Protein AF-L7LNG3-F1 (afdb_monomer)

Nearest PDB structures (foldseek):
  4uos-assembly1_A  TM=2.800E-01  e=3.498E+00  synthetic construct

Solvent-accessible surface area (backbone atoms only — not comparable to full-atom values): 11109 Å² total; per-residue (Å²): 141,83,82,76,84,76,81,75,78,73,75,73,71,74,79,76,76,76,84,46,70,67,58,53,54,35,45,50,51,38,52,49,49,49,58,44,68,79,39,47,67,68,64,46,29,64,79,44,35,55,76,66,50,26,52,45,43,48,55,36,53,47,44,14,50,50,32,29,47,48,49,59,59,49,48,69,71,53,50,83,78,64,81,65,92,86,46,75,71,55,53,52,52,50,52,52,49,52,41,52,49,45,23,49,52,44,18,51,50,26,54,68,48,12,77,47,42,27,80,76,75,37,66,87,38,49,83,45,20,86,43,28,25,50,28,12,41,26,12,21,34,44,37,51,37,52,52,53,50,51,51,24,41,78,67,77,36,34,75,54,36,51,48,36,47,53,35,48,53,50,42,54,51,45,46,77,73,76,35,70,45,63,68,52,46,51,49,47,49,30,49,33,29,50,49,21,36,52,44,32,48,52,52,67,71,77,108

Radius of gyration: 21.96 Å; Cα contacts (8 Å, |Δi|>4): 216; chains: 1; bounding box: 72×37×66 Å

Secondary structure (DSSP, 8-state):
--PPPP--------------HHHHHHHHHHHHHHHHHHHHHHHHHHHHS-HHHHHHHHHHHHHHHHHHHHHHHHHHHHGGG----S-HHHHHHHHHHHHHHHHHHHHHHHHHHGGGHHHHT-GGGHHHHTTHHHHHHHHHHHHHHHHHHHHHHHTT-GGGGHHHHHHHHHHHHHHHHH--SHHHHHHHHHHHHHHHHHHHHHHHHH-

pLDDT: mean 81.97, std 15.99, range [39.97, 97.94]

Structure (mmCIF, N/CA/C/O backbone):
data_AF-L7LNG3-F1
#
_entry.id   AF-L7LNG3-F1
#
loop_
_atom_site.group_PDB
_atom_site.id
_atom_site.type_symbol
_atom_site.label_atom_id
_atom_site.label_alt_id
_atom_site.label_comp_id
_atom_site.label_asym_id
_atom_site.label_entity_id
_atom_site.label_seq_id
_atom_site.pdbx_PDB_ins_code
_atom_site.Cartn_x
_atom_site.Cartn_y
_atom_site.Cartn_z
_atom_site.occupancy
_atom_site.B_iso_or_equiv
_atom_site.auth_seq_id
_atom_site.auth_comp_id
_atom_site.auth_asym_id
_atom_site.auth_atom_id
_atom_site.pdbx_PDB_model_num
ATOM 1 N N . ALA A 1 1 ? 56.472 -24.658 -43.385 1.00 47.75 1 ALA A N 1
ATOM 2 C CA . ALA A 1 1 ? 56.307 -23.308 -42.817 1.00 47.75 1 ALA A CA 1
ATOM 3 C C . ALA A 1 1 ? 55.260 -22.559 -43.630 1.00 47.75 1 ALA A C 1
ATOM 5 O O . ALA A 1 1 ? 55.444 -22.481 -44.835 1.00 47.75 1 ALA A O 1
ATOM 6 N N . ALA A 1 2 ? 54.182 -22.110 -42.971 1.00 45.78 2 ALA A N 1
ATOM 7 C CA . ALA A 1 2 ? 53.312 -20.957 -43.279 1.00 45.78 2 ALA A CA 1
ATOM 8 C C . ALA A 1 2 ? 51.880 -21.244 -42.779 1.00 45.78 2 ALA A C 1
ATOM 10 O O . ALA A 1 2 ? 50.983 -21.577 -43.544 1.00 45.78 2 ALA A O 1
ATOM 11 N N . ILE A 1 3 ? 51.698 -21.164 -41.457 1.00 48.28 3 ILE A N 1
ATOM 12 C CA . ILE A 1 3 ? 50.381 -21.110 -40.811 1.00 48.28 3 ILE A CA 1
ATOM 13 C C . ILE A 1 3 ? 49.893 -19.666 -40.982 1.00 48.28 3 ILE A C 1
ATOM 15 O O . ILE A 1 3 ? 50.564 -18.741 -40.524 1.00 48.28 3 ILE A O 1
ATOM 19 N N . GLY A 1 4 ? 48.778 -19.475 -41.692 1.00 43.50 4 GLY A N 1
ATOM 20 C CA . GLY A 1 4 ? 48.137 -18.168 -41.865 1.00 43.50 4 GLY A CA 1
ATOM 21 C C . GLY A 1 4 ? 47.719 -17.567 -40.515 1.00 43.50 4 GLY A C 1
ATOM 22 O O . GLY A 1 4 ? 47.428 -18.317 -39.579 1.00 43.50 4 GLY A O 1
ATOM 23 N N . PRO A 1 5 ? 47.732 -16.232 -40.366 1.00 50.06 5 PRO A N 1
ATOM 24 C CA . PRO A 1 5 ? 47.525 -15.602 -39.074 1.00 50.06 5 PRO A CA 1
ATOM 25 C C . PRO A 1 5 ? 46.095 -15.857 -38.601 1.00 50.06 5 PRO A C 1
ATOM 27 O O . PRO A 1 5 ? 45.129 -15.462 -39.248 1.00 50.06 5 PRO A O 1
ATOM 30 N N . ALA A 1 6 ? 45.992 -16.525 -37.453 1.00 53.31 6 ALA A N 1
ATOM 31 C CA . ALA A 1 6 ? 44.760 -16.693 -36.709 1.00 53.31 6 ALA A CA 1
ATOM 3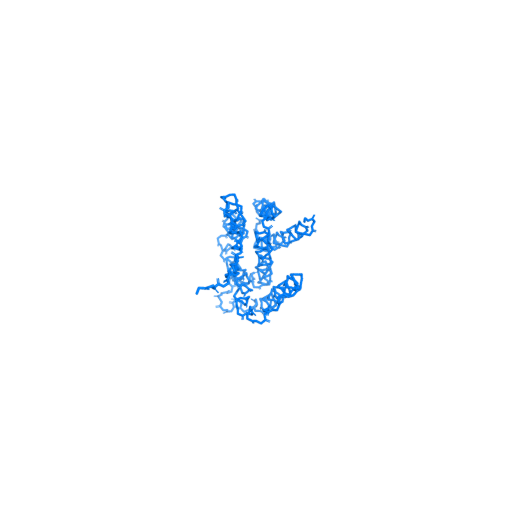2 C C . ALA A 1 6 ? 44.070 -15.335 -36.532 1.00 53.31 6 ALA A C 1
ATOM 34 O O . ALA A 1 6 ? 44.628 -14.420 -35.912 1.00 53.31 6 ALA A O 1
ATOM 35 N N . GLU A 1 7 ? 42.848 -15.226 -37.051 1.00 49.72 7 GLU A N 1
ATOM 36 C CA . GLU A 1 7 ? 41.889 -14.219 -36.629 1.00 49.72 7 GLU A CA 1
ATOM 37 C C . GLU A 1 7 ? 41.720 -14.356 -35.115 1.00 49.72 7 GLU A C 1
ATOM 39 O O . GLU A 1 7 ? 40.988 -15.204 -34.604 1.00 49.72 7 GLU A O 1
ATOM 44 N N . ARG A 1 8 ? 42.446 -13.526 -34.359 1.00 46.22 8 ARG A N 1
ATOM 45 C CA . ARG A 1 8 ? 42.107 -13.265 -32.967 1.00 46.22 8 ARG A CA 1
ATOM 46 C C . ARG A 1 8 ? 40.768 -12.554 -33.000 1.00 46.22 8 ARG A C 1
ATOM 48 O O . ARG A 1 8 ? 40.720 -11.327 -33.086 1.00 46.22 8 ARG A O 1
ATOM 55 N N . SER A 1 9 ? 39.696 -13.331 -32.887 1.00 45.91 9 SER A N 1
ATOM 56 C CA . SER A 1 9 ? 38.436 -12.874 -32.331 1.00 45.91 9 SER A CA 1
ATOM 57 C C . SER A 1 9 ? 38.757 -12.264 -30.967 1.00 45.91 9 SER A C 1
ATOM 59 O O . SER A 1 9 ? 38.813 -12.947 -29.942 1.00 45.91 9 SER A O 1
ATOM 61 N N . ARG A 1 10 ? 39.053 -10.961 -30.955 1.00 44.34 10 ARG A N 1
ATOM 62 C CA . ARG A 1 10 ? 38.975 -10.142 -29.756 1.00 44.34 10 ARG A CA 1
ATOM 63 C C . ARG A 1 10 ? 37.510 -10.201 -29.360 1.00 44.34 10 ARG A C 1
ATOM 65 O O . ARG A 1 10 ? 36.707 -9.400 -29.823 1.00 44.34 10 ARG A O 1
ATOM 72 N N . GLY A 1 11 ? 37.176 -11.185 -28.530 1.00 39.97 11 GLY A N 1
ATOM 73 C CA . GLY A 1 11 ? 36.061 -11.069 -27.616 1.00 39.97 11 GLY A CA 1
ATOM 74 C C . GLY A 1 11 ? 36.325 -9.796 -26.835 1.00 39.97 11 GLY A C 1
ATOM 75 O O . GLY A 1 11 ? 37.130 -9.786 -25.905 1.00 39.97 11 GLY A O 1
ATOM 76 N N . ALA A 1 12 ? 35.744 -8.695 -27.304 1.00 42.19 12 ALA A N 1
ATOM 77 C CA . ALA A 1 12 ? 35.625 -7.486 -26.529 1.00 42.19 12 ALA A CA 1
ATOM 78 C C . ALA A 1 12 ? 34.791 -7.900 -25.323 1.00 42.19 12 ALA A C 1
ATOM 80 O O . ALA A 1 12 ? 33.572 -8.033 -25.411 1.00 42.19 12 ALA A O 1
ATOM 81 N N . ALA A 1 13 ? 35.487 -8.226 -24.235 1.00 42.59 13 ALA A N 1
ATOM 82 C CA . ALA A 1 13 ? 34.887 -8.380 -22.932 1.00 42.59 13 ALA A CA 1
ATOM 83 C C . ALA A 1 13 ? 33.982 -7.164 -22.737 1.00 42.59 13 ALA A C 1
ATOM 85 O O . ALA A 1 13 ? 34.453 -6.024 -22.812 1.00 42.59 13 ALA A O 1
ATOM 86 N N . ALA A 1 14 ? 32.681 -7.416 -22.581 1.00 46.41 14 ALA A N 1
ATOM 87 C CA . ALA A 1 14 ? 31.723 -6.389 -22.219 1.00 46.41 14 ALA A CA 1
ATOM 88 C C . ALA A 1 14 ? 32.328 -5.583 -21.057 1.00 46.41 14 ALA A C 1
ATOM 90 O O . ALA A 1 14 ? 32.873 -6.205 -20.137 1.00 46.41 14 ALA A O 1
ATOM 91 N N . PRO A 1 15 ? 32.316 -4.238 -21.092 1.00 44.12 15 PRO A N 1
ATOM 92 C CA . PRO A 1 15 ? 32.896 -3.457 -20.017 1.00 44.12 15 PRO A CA 1
ATOM 93 C C . PRO A 1 15 ? 32.180 -3.857 -18.731 1.00 44.12 15 PRO A C 1
ATOM 95 O O . PRO A 1 15 ? 30.989 -3.594 -18.577 1.00 44.12 15 PRO A O 1
ATOM 98 N N . GLY A 1 16 ? 32.890 -4.541 -17.832 1.00 48.47 16 GLY A N 1
ATOM 99 C CA . GLY A 1 16 ? 32.395 -4.814 -16.495 1.00 48.47 16 GLY A CA 1
ATOM 100 C C . GLY A 1 16 ? 32.061 -3.470 -15.870 1.00 48.47 16 GLY A C 1
ATOM 101 O O . GLY A 1 16 ? 32.959 -2.659 -15.634 1.00 48.47 16 GLY A O 1
ATOM 102 N N . SER A 1 17 ? 30.769 -3.199 -15.685 1.00 58.66 17 SER A N 1
ATOM 103 C CA . SER A 1 17 ? 30.289 -1.996 -15.021 1.00 58.66 17 SER A CA 1
ATOM 104 C C . SER A 1 17 ? 30.963 -1.940 -13.658 1.00 58.66 17 SER A C 1
ATOM 106 O O . SER A 1 17 ? 30.681 -2.768 -12.790 1.00 58.66 17 SER A O 1
ATOM 108 N N . ARG A 1 18 ? 31.907 -1.014 -13.476 1.00 62.19 18 ARG A N 1
ATOM 109 C CA . ARG A 1 18 ? 32.520 -0.789 -12.169 1.00 62.19 18 ARG A CA 1
ATOM 110 C C . ARG A 1 18 ? 31.384 -0.401 -11.228 1.00 62.19 18 ARG A C 1
ATOM 112 O O . ARG A 1 18 ? 30.786 0.656 -11.394 1.00 62.19 18 ARG A O 1
ATOM 119 N N . LEU A 1 19 ? 31.047 -1.294 -10.302 1.00 71.44 19 LEU A N 1
ATOM 120 C CA . LEU A 1 19 ? 30.082 -1.041 -9.240 1.00 71.44 19 LEU A CA 1
ATOM 121 C C . LEU A 1 19 ? 30.596 0.153 -8.431 1.00 71.44 19 LEU A C 1
ATOM 123 O O . LEU A 1 19 ? 31.566 0.040 -7.684 1.00 71.44 19 LEU A O 1
ATOM 127 N N . THR A 1 20 ? 29.998 1.322 -8.645 1.00 83.38 20 THR A N 1
ATOM 128 C CA . THR A 1 20 ? 30.392 2.542 -7.938 1.00 83.38 20 THR A CA 1
ATOM 129 C C . THR A 1 20 ? 29.774 2.528 -6.542 1.00 83.38 20 THR A C 1
ATOM 131 O O . THR A 1 20 ? 28.605 2.177 -6.385 1.00 83.38 20 THR A O 1
ATOM 134 N N . LEU A 1 21 ? 30.523 2.961 -5.522 1.00 85.00 21 LEU A N 1
ATOM 135 C CA . LEU A 1 21 ? 30.024 3.096 -4.144 1.00 85.00 21 LEU A CA 1
ATOM 136 C C . LEU A 1 21 ? 28.708 3.893 -4.074 1.00 85.00 21 LEU A C 1
ATOM 138 O O . LEU A 1 21 ? 27.810 3.542 -3.315 1.00 85.00 21 LEU A O 1
ATOM 142 N N . SER A 1 22 ? 28.564 4.928 -4.905 1.00 82.69 22 SER A N 1
ATOM 143 C CA . SER A 1 22 ? 27.342 5.733 -4.998 1.00 82.69 22 SER A CA 1
ATOM 144 C C . SER A 1 22 ? 26.122 4.931 -5.457 1.00 82.69 22 SER A C 1
ATOM 146 O O . SER A 1 22 ? 25.034 5.151 -4.932 1.00 82.69 22 SER A O 1
ATOM 148 N N . ALA A 1 23 ? 26.291 3.985 -6.385 1.00 84.25 23 ALA A N 1
ATOM 149 C CA . ALA A 1 23 ? 25.210 3.121 -6.853 1.00 84.25 23 ALA A CA 1
ATOM 150 C C . ALA A 1 23 ? 24.748 2.171 -5.739 1.00 84.25 23 ALA A C 1
ATOM 152 O O . ALA A 1 23 ? 23.549 1.989 -5.541 1.00 84.25 23 ALA A O 1
ATOM 153 N N . VAL A 1 24 ? 25.693 1.639 -4.954 1.00 88.06 24 VAL A N 1
ATOM 154 C CA . VAL A 1 24 ? 25.389 0.804 -3.781 1.00 88.06 24 VAL A CA 1
ATOM 155 C C . VAL A 1 24 ? 24.640 1.611 -2.724 1.00 88.06 24 VAL A C 1
ATOM 157 O O . VAL A 1 24 ? 23.584 1.183 -2.275 1.00 88.06 24 VAL A O 1
ATOM 160 N N . VAL A 1 25 ? 25.133 2.799 -2.360 1.00 88.94 25 VAL A N 1
ATOM 161 C CA . VAL A 1 25 ? 24.469 3.674 -1.377 1.00 88.94 25 VAL A CA 1
ATOM 162 C C . VAL A 1 25 ? 23.063 4.050 -1.836 1.00 88.94 25 VAL A C 1
ATOM 164 O O . VAL A 1 25 ? 22.127 4.009 -1.040 1.00 88.94 25 VAL A O 1
ATOM 167 N N . ALA A 1 26 ? 22.888 4.374 -3.116 1.00 87.38 26 ALA A N 1
ATOM 168 C CA . ALA A 1 26 ? 21.584 4.733 -3.647 1.00 87.38 26 ALA A CA 1
ATOM 169 C C . ALA A 1 26 ? 20.618 3.535 -3.661 1.00 87.38 26 ALA A C 1
ATOM 171 O O . ALA A 1 26 ? 19.471 3.680 -3.243 1.00 87.38 26 ALA A O 1
ATOM 172 N N . ALA A 1 27 ? 21.075 2.345 -4.061 1.00 89.81 27 ALA A N 1
ATOM 173 C CA . ALA A 1 27 ? 20.278 1.120 -3.992 1.00 89.81 27 ALA A CA 1
ATOM 174 C C . ALA A 1 27 ? 19.899 0.760 -2.545 1.00 89.81 27 ALA A C 1
ATOM 176 O O . ALA A 1 27 ? 18.743 0.435 -2.277 1.00 89.81 27 ALA A O 1
ATOM 177 N N . SER A 1 28 ? 20.833 0.889 -1.600 1.00 92.12 28 SER A N 1
ATOM 178 C CA . SER A 1 28 ? 20.569 0.704 -0.170 1.00 92.12 28 SER A CA 1
ATOM 179 C C . SER A 1 28 ? 19.549 1.712 0.355 1.00 92.12 28 SER A C 1
ATOM 181 O O . SER A 1 28 ? 18.660 1.331 1.107 1.00 92.12 28 SER A O 1
ATOM 183 N N . GLY A 1 29 ? 19.622 2.976 -0.072 1.00 92.69 29 GLY A N 1
ATOM 184 C CA . GLY A 1 29 ? 18.635 4.001 0.276 1.00 92.69 29 GLY A CA 1
ATOM 185 C C . GLY A 1 29 ? 17.234 3.665 -0.239 1.00 92.69 29 GLY A C 1
ATOM 186 O O . GLY A 1 29 ? 16.261 3.790 0.496 1.00 92.69 29 GLY A O 1
ATOM 187 N N . VAL A 1 30 ? 17.129 3.161 -1.471 1.00 93.38 30 VAL A N 1
ATOM 188 C CA . VAL A 1 30 ? 15.860 2.684 -2.043 1.00 93.38 30 VAL A CA 1
ATOM 189 C C . VAL A 1 30 ? 15.288 1.525 -1.217 1.00 93.38 30 VAL A C 1
ATOM 191 O O . VAL A 1 30 ? 14.108 1.542 -0.872 1.00 93.38 30 VAL A O 1
ATOM 194 N N . GLN A 1 31 ? 16.115 0.535 -0.862 1.00 94.44 31 GLN A N 1
ATOM 195 C CA . GLN A 1 31 ? 15.672 -0.596 -0.038 1.00 94.44 31 GLN A CA 1
ATOM 196 C C . GLN A 1 31 ? 15.303 -0.166 1.382 1.00 94.44 31 GLN A C 1
ATOM 198 O O . GLN A 1 31 ? 14.330 -0.668 1.936 1.00 94.44 31 GLN A O 1
ATOM 203 N N . PHE A 1 32 ? 16.023 0.799 1.954 1.00 94.38 32 PHE A N 1
ATOM 204 C CA . PHE A 1 32 ? 15.677 1.387 3.243 1.00 94.38 32 PHE A CA 1
ATOM 205 C C . PHE A 1 32 ? 14.283 2.023 3.209 1.00 94.38 32 PHE A C 1
ATOM 207 O O . PHE A 1 32 ? 13.454 1.697 4.054 1.00 94.38 32 PHE A O 1
ATOM 214 N N . VAL A 1 33 ? 13.993 2.856 2.202 1.00 95.25 33 VAL A N 1
ATOM 215 C CA . VAL A 1 33 ? 12.659 3.457 2.018 1.00 95.25 33 VAL A CA 1
ATOM 216 C C . VAL A 1 33 ? 11.583 2.379 1.960 1.00 95.25 33 VAL A C 1
ATOM 218 O O . VAL A 1 33 ? 10.567 2.507 2.636 1.00 95.25 33 VAL A O 1
ATOM 221 N N . MET A 1 34 ? 11.816 1.296 1.214 1.00 94.94 34 MET A N 1
ATOM 222 C CA . MET A 1 34 ? 10.844 0.210 1.121 1.00 94.94 34 MET A CA 1
ATOM 223 C C . MET A 1 34 ? 10.631 -0.510 2.459 1.00 94.94 34 MET A C 1
ATOM 225 O O . MET A 1 34 ? 9.492 -0.766 2.844 1.00 94.94 34 MET A O 1
ATOM 229 N N . ILE A 1 35 ? 11.708 -0.839 3.177 1.00 95.94 35 ILE A N 1
ATOM 230 C CA . ILE A 1 35 ? 11.627 -1.521 4.477 1.00 95.94 35 ILE A CA 1
ATOM 231 C C . ILE A 1 35 ? 10.797 -0.694 5.459 1.00 95.94 35 ILE A C 1
ATOM 233 O O . ILE A 1 35 ? 9.948 -1.247 6.16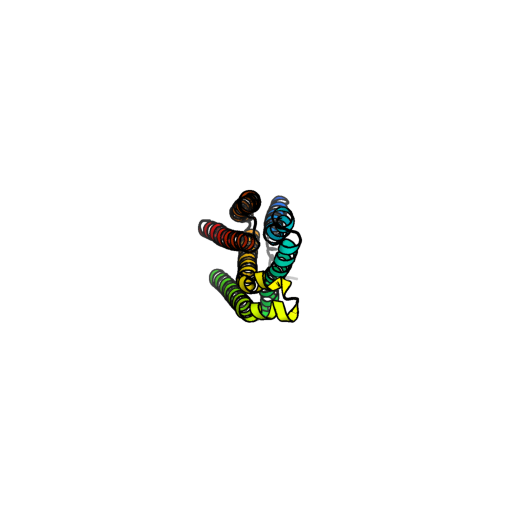4 1.00 95.94 35 ILE A O 1
ATOM 237 N N . VAL A 1 36 ? 11.020 0.623 5.480 1.00 96.75 36 VAL A N 1
ATOM 238 C CA . VAL A 1 36 ? 10.250 1.539 6.320 1.00 96.75 36 VAL A CA 1
ATOM 239 C C . VAL A 1 36 ? 8.800 1.601 5.838 1.00 96.75 36 VAL A C 1
ATOM 241 O O . VAL A 1 36 ? 7.913 1.383 6.650 1.00 96.75 36 VAL A O 1
ATOM 244 N N . ALA A 1 37 ? 8.536 1.773 4.542 1.00 96.19 37 ALA A N 1
ATOM 245 C CA . ALA A 1 37 ? 7.171 1.828 4.004 1.00 96.19 37 ALA A CA 1
ATOM 246 C C . ALA A 1 37 ? 6.326 0.573 4.307 1.00 96.19 37 ALA A C 1
ATOM 248 O O . ALA A 1 37 ? 5.129 0.678 4.531 1.00 96.19 37 ALA A O 1
ATOM 249 N N . VAL A 1 38 ? 6.931 -0.619 4.356 1.00 95.94 38 VAL A N 1
ATOM 250 C CA . VAL A 1 38 ? 6.223 -1.880 4.681 1.00 95.94 38 VAL A CA 1
ATOM 251 C C . VAL A 1 38 ? 5.983 -2.064 6.188 1.00 95.94 38 VAL A C 1
ATOM 253 O O . VAL A 1 38 ? 5.212 -2.939 6.589 1.00 95.94 38 VAL A O 1
ATOM 256 N N . SER A 1 39 ? 6.680 -1.301 7.032 1.00 96.31 39 SER A N 1
ATOM 257 C CA . SER A 1 39 ? 6.735 -1.560 8.476 1.00 96.31 39 SER A CA 1
ATOM 258 C C . SER A 1 39 ? 6.271 -0.392 9.342 1.00 96.31 39 SER A C 1
ATOM 260 O O . SER A 1 39 ? 5.950 -0.606 10.509 1.00 96.31 39 SER A O 1
ATOM 262 N N . VAL A 1 40 ? 6.294 0.837 8.826 1.00 97.00 40 VAL A N 1
ATOM 263 C CA . VAL A 1 40 ? 6.143 2.052 9.633 1.00 97.00 40 VAL A CA 1
ATOM 264 C C . VAL A 1 40 ? 4.756 2.170 10.243 1.00 97.00 40 VAL A C 1
ATOM 266 O O . VAL A 1 40 ? 4.643 2.510 11.414 1.00 97.00 40 VAL A O 1
ATOM 269 N N . ASP A 1 41 ? 3.718 1.805 9.500 1.00 95.81 41 ASP A N 1
ATOM 270 C CA . ASP A 1 41 ? 2.332 1.795 9.957 1.00 95.81 41 ASP A CA 1
ATOM 271 C C . ASP A 1 41 ? 2.155 0.880 11.180 1.00 95.81 41 ASP A C 1
ATOM 273 O O . ASP A 1 41 ? 1.618 1.284 12.211 1.00 95.81 41 ASP A O 1
ATOM 277 N N . LEU A 1 42 ? 2.706 -0.333 11.116 1.00 96.06 42 LEU A N 1
ATOM 278 C CA . LEU A 1 42 ? 2.676 -1.304 12.198 1.00 96.06 42 LEU A CA 1
ATOM 279 C C . LEU A 1 42 ? 3.506 -0.837 13.396 1.00 96.06 42 LEU A C 1
ATOM 281 O O . LEU A 1 42 ? 3.082 -1.022 14.535 1.00 96.06 42 LEU A O 1
ATOM 285 N N . LEU A 1 43 ? 4.670 -0.230 13.163 1.00 96.31 43 LEU A N 1
ATOM 286 C CA . LEU A 1 43 ? 5.503 0.318 14.237 1.00 96.31 43 LEU A CA 1
ATOM 287 C C . LEU A 1 43 ? 4.792 1.470 14.960 1.00 96.31 43 LEU A C 1
ATOM 289 O O . LEU A 1 43 ? 4.798 1.515 16.190 1.00 96.31 43 LEU A O 1
ATOM 293 N N . LEU A 1 44 ? 4.137 2.357 14.210 1.00 96.38 44 LEU A N 1
ATOM 294 C CA . LEU A 1 44 ? 3.405 3.501 14.749 1.00 96.38 44 LEU A CA 1
ATOM 295 C C . LEU A 1 44 ? 2.054 3.115 15.360 1.00 96.38 44 LEU A C 1
ATOM 297 O O . LEU A 1 44 ? 1.572 3.829 16.240 1.00 96.38 44 LEU A O 1
ATOM 301 N N . SER A 1 45 ? 1.475 1.969 14.987 1.00 96.38 45 SER A N 1
ATOM 302 C CA . SER A 1 45 ? 0.209 1.483 15.557 1.00 96.38 45 SER A CA 1
ATOM 303 C C . SER A 1 45 ? 0.236 1.436 17.088 1.00 96.38 45 SER A C 1
ATOM 305 O O . SER A 1 45 ? -0.731 1.822 17.733 1.00 96.38 45 SER A O 1
ATOM 307 N N . ARG A 1 46 ? 1.373 1.065 17.693 1.00 94.38 46 ARG A N 1
ATOM 308 C CA . ARG A 1 46 ? 1.546 1.036 19.155 1.00 94.38 46 ARG A CA 1
ATOM 309 C C . ARG A 1 46 ? 1.599 2.410 19.815 1.00 94.38 46 ARG A C 1
ATOM 311 O O . ARG A 1 46 ? 1.349 2.493 21.012 1.00 94.38 46 ARG A O 1
ATOM 318 N N . SER A 1 47 ? 1.983 3.450 19.080 1.00 93.94 47 SER A N 1
ATOM 319 C CA . SER A 1 47 ? 2.022 4.819 19.604 1.00 93.94 47 SER A CA 1
ATOM 320 C C . SER A 1 47 ? 0.692 5.550 19.469 1.00 93.94 47 SER A C 1
ATOM 322 O O . SER A 1 47 ? 0.430 6.447 20.262 1.00 93.94 47 SER A O 1
ATOM 324 N N . VAL A 1 48 ? -0.128 5.179 18.480 1.00 94.94 48 VAL A N 1
ATOM 325 C CA . VAL A 1 48 ? -1.365 5.906 18.148 1.00 94.94 48 VAL A CA 1
ATOM 326 C C . VAL A 1 48 ? -2.640 5.153 18.531 1.00 94.94 48 VAL A C 1
ATOM 328 O O . VAL A 1 48 ? -3.692 5.770 18.647 1.00 94.94 48 VAL A O 1
ATOM 331 N N . LEU A 1 49 ? -2.564 3.835 18.755 1.00 95.31 49 LEU A N 1
ATOM 332 C CA . LEU A 1 49 ? -3.705 2.992 19.123 1.00 95.31 49 LEU A CA 1
ATOM 333 C C . LEU A 1 49 ? -3.570 2.420 20.537 1.00 95.31 49 LEU A C 1
ATOM 335 O O . LEU A 1 49 ? -2.482 2.334 21.111 1.00 95.31 49 LEU A O 1
ATOM 339 N N . THR A 1 50 ? -4.694 1.949 21.080 1.00 95.00 50 THR A N 1
ATOM 340 C CA . THR A 1 50 ? -4.701 1.152 22.311 1.00 95.00 50 THR A CA 1
ATOM 341 C C . THR A 1 50 ? -3.969 -0.181 22.109 1.00 95.00 50 THR A C 1
ATOM 343 O O . THR A 1 50 ? -3.810 -0.662 20.987 1.00 95.00 50 THR A O 1
ATOM 346 N N . ALA A 1 51 ? -3.536 -0.832 23.195 1.00 92.06 51 ALA A N 1
ATOM 347 C CA . ALA A 1 51 ? -2.829 -2.114 23.100 1.00 92.06 51 ALA A CA 1
ATOM 348 C C . ALA A 1 51 ? -3.659 -3.216 22.406 1.00 92.06 51 ALA A C 1
ATOM 350 O O . ALA A 1 51 ? -3.094 -4.033 21.678 1.00 92.06 51 ALA A O 1
ATOM 351 N N . GLY A 1 52 ? -4.983 -3.217 22.610 1.00 91.31 52 GLY A N 1
ATOM 352 C CA . GLY A 1 52 ? -5.905 -4.136 21.938 1.00 91.31 52 GLY A CA 1
ATOM 353 C C . GLY A 1 52 ? -6.004 -3.845 20.442 1.00 91.31 52 GLY A C 1
ATOM 354 O O . GLY A 1 52 ? -5.757 -4.728 19.622 1.00 91.31 52 GLY A O 1
ATOM 355 N N . ASP A 1 53 ? -6.251 -2.586 20.082 1.00 94.00 53 ASP A N 1
ATOM 356 C CA . ASP A 1 53 ? -6.375 -2.153 18.686 1.00 94.00 53 ASP A CA 1
ATOM 357 C C . ASP A 1 53 ? -5.077 -2.325 17.894 1.00 94.00 53 ASP A C 1
ATOM 359 O O . ASP A 1 53 ? -5.107 -2.721 16.731 1.00 94.00 53 ASP A O 1
ATOM 363 N N . ALA A 1 54 ? -3.920 -2.099 18.520 1.00 94.19 54 ALA A N 1
ATOM 364 C CA . ALA A 1 54 ? -2.623 -2.365 17.908 1.00 94.19 54 ALA A CA 1
ATOM 365 C C . ALA A 1 54 ? -2.416 -3.866 17.632 1.00 94.19 54 ALA A C 1
ATOM 367 O O . ALA A 1 54 ? -1.831 -4.232 16.613 1.00 94.19 54 ALA A O 1
ATOM 368 N N . GLY A 1 55 ? -2.916 -4.750 18.505 1.00 92.75 55 GLY A N 1
ATOM 369 C CA . GLY A 1 55 ? -2.920 -6.199 18.272 1.00 92.75 55 GLY A CA 1
ATOM 370 C C . GLY A 1 55 ? -3.832 -6.596 17.108 1.00 92.75 55 GLY A C 1
ATOM 371 O O . GLY A 1 55 ? -3.434 -7.365 16.231 1.00 92.75 55 GLY A O 1
ATOM 372 N N . VAL A 1 56 ? -5.023 -6.003 17.049 1.00 92.94 56 VAL A N 1
ATOM 373 C CA . VAL A 1 56 ? -5.976 -6.176 15.946 1.00 92.94 56 VAL A CA 1
ATOM 374 C C . VAL A 1 56 ? -5.392 -5.670 14.620 1.00 92.94 56 VAL A C 1
ATOM 376 O O . VAL A 1 56 ? -5.475 -6.358 13.601 1.00 92.94 56 VAL A O 1
ATOM 379 N N . TYR A 1 57 ? -4.725 -4.515 14.628 1.00 95.56 57 TYR A N 1
ATOM 380 C CA . TYR A 1 57 ? -4.013 -3.973 13.470 1.00 95.56 57 TYR A CA 1
ATOM 381 C C . TYR A 1 57 ? -2.858 -4.882 13.034 1.00 95.56 57 TYR A C 1
ATOM 383 O O . TYR A 1 57 ? -2.672 -5.117 11.841 1.00 95.56 57 TYR A O 1
ATOM 391 N N . ALA A 1 58 ? -2.106 -5.446 13.985 1.00 95.12 58 ALA A N 1
ATOM 392 C CA . ALA A 1 58 ? -0.998 -6.350 13.693 1.00 95.12 58 ALA A CA 1
ATOM 393 C C . ALA A 1 58 ? -1.446 -7.592 12.913 1.00 95.12 58 ALA A C 1
ATOM 395 O O . ALA A 1 58 ? -0.733 -8.015 12.003 1.00 95.12 58 ALA A O 1
ATOM 396 N N . LEU A 1 59 ? -2.637 -8.131 13.200 1.00 92.88 59 LEU A N 1
ATOM 397 C CA . LEU A 1 59 ? -3.225 -9.209 12.405 1.00 92.88 59 LEU A CA 1
ATOM 398 C C . LEU A 1 59 ? -3.446 -8.777 10.947 1.00 92.88 59 LEU A C 1
ATOM 400 O O . LEU A 1 59 ? -3.049 -9.488 10.024 1.00 92.88 59 LEU A O 1
ATOM 404 N N . GLY A 1 60 ? -4.026 -7.596 10.728 1.00 93.12 60 GLY A N 1
ATOM 405 C CA . GLY A 1 60 ? -4.166 -7.032 9.384 1.00 93.12 60 GLY A CA 1
ATOM 406 C C . GLY A 1 60 ? -2.818 -6.828 8.695 1.00 93.12 60 GLY A C 1
ATOM 407 O O . GLY A 1 60 ? -2.644 -7.206 7.538 1.00 93.12 60 GLY A O 1
ATOM 408 N N . ALA A 1 61 ? -1.811 -6.347 9.422 1.00 94.81 61 ALA A N 1
ATOM 409 C CA . ALA A 1 61 ? -0.463 -6.171 8.894 1.00 94.81 61 ALA A CA 1
ATOM 410 C C . ALA A 1 61 ? 0.209 -7.499 8.487 1.00 94.81 61 ALA A C 1
ATOM 412 O O . ALA A 1 61 ? 1.120 -7.491 7.653 1.00 94.81 61 ALA A O 1
ATOM 413 N N . VAL A 1 62 ? -0.213 -8.647 9.034 1.00 93.44 62 VAL A N 1
ATOM 414 C CA . VAL A 1 62 ? 0.193 -9.972 8.529 1.00 93.44 62 VAL A CA 1
ATOM 415 C C . VAL A 1 62 ? -0.423 -10.233 7.156 1.00 93.44 62 VAL A C 1
ATOM 417 O O . VAL A 1 62 ? 0.292 -10.675 6.257 1.00 93.44 62 VAL A O 1
ATOM 420 N N . ALA A 1 63 ? -1.701 -9.902 6.952 1.00 90.56 63 ALA A N 1
ATOM 421 C CA . ALA A 1 63 ? -2.344 -9.999 5.640 1.00 90.56 63 ALA A CA 1
ATOM 422 C C . ALA A 1 63 ? -1.659 -9.090 4.603 1.00 90.56 63 ALA A C 1
ATOM 424 O O . ALA A 1 63 ? -1.373 -9.546 3.495 1.00 90.56 63 ALA A O 1
ATOM 425 N N . THR A 1 64 ? -1.287 -7.859 4.979 1.00 93.88 64 THR A N 1
ATOM 426 C CA . THR A 1 64 ? -0.457 -6.967 4.145 1.00 93.88 64 THR A CA 1
ATOM 427 C C . THR A 1 64 ? 0.842 -7.643 3.731 1.00 93.88 64 THR A C 1
ATOM 429 O O . THR A 1 64 ? 1.180 -7.660 2.550 1.00 93.88 64 THR A O 1
ATOM 432 N N . LYS A 1 65 ? 1.575 -8.242 4.681 1.00 94.62 65 LYS A N 1
ATOM 433 C CA . LYS A 1 65 ? 2.837 -8.938 4.387 1.00 94.62 65 LYS A CA 1
ATOM 434 C C . LYS A 1 65 ? 2.611 -10.127 3.457 1.00 94.62 65 LYS A C 1
ATOM 436 O O . LYS A 1 65 ? 3.350 -10.279 2.490 1.00 94.62 65 LYS A O 1
ATOM 441 N N . ALA A 1 66 ? 1.585 -10.939 3.700 1.00 89.88 66 ALA A N 1
ATOM 442 C CA . ALA A 1 66 ? 1.250 -12.055 2.822 1.00 89.88 66 ALA A CA 1
ATOM 443 C C . ALA A 1 66 ? 0.985 -11.572 1.386 1.00 89.88 66 ALA A C 1
ATOM 445 O O . ALA A 1 66 ? 1.596 -12.081 0.447 1.00 89.88 66 ALA A O 1
ATOM 446 N N . ALA A 1 67 ? 0.155 -10.538 1.223 1.00 89.50 67 ALA A N 1
ATOM 447 C CA . ALA A 1 67 ? -0.160 -9.944 -0.074 1.00 89.50 67 ALA A CA 1
ATOM 448 C C . ALA A 1 67 ? 1.043 -9.269 -0.747 1.00 89.50 67 ALA A C 1
ATOM 450 O O . ALA A 1 67 ? 1.145 -9.283 -1.970 1.00 89.50 67 ALA A O 1
ATOM 451 N N . PHE A 1 68 ? 1.972 -8.718 0.033 1.00 90.69 68 PHE A N 1
ATOM 452 C CA . PHE A 1 68 ? 3.222 -8.153 -0.468 1.00 90.69 68 PHE A CA 1
ATOM 453 C C . PHE A 1 68 ? 4.176 -9.230 -1.015 1.00 90.69 68 PHE A C 1
ATOM 455 O O . PHE A 1 68 ? 4.774 -9.055 -2.078 1.00 90.69 68 PHE A O 1
ATOM 462 N N . TRP A 1 69 ? 4.309 -10.361 -0.316 1.00 87.38 69 TRP A N 1
ATOM 463 C CA . TRP A 1 69 ? 5.243 -11.433 -0.684 1.00 87.38 69 TRP A CA 1
ATOM 464 C C . TRP A 1 69 ? 4.703 -12.383 -1.765 1.00 87.38 69 TRP A C 1
ATOM 466 O O . TRP A 1 69 ? 5.483 -12.902 -2.564 1.00 87.38 69 TRP A O 1
ATOM 476 N N . LEU A 1 70 ? 3.384 -12.596 -1.838 1.00 84.12 70 LEU A N 1
ATOM 477 C CA . LEU A 1 70 ? 2.730 -13.498 -2.802 1.00 84.12 70 LEU A CA 1
ATOM 478 C C . LEU A 1 70 ? 3.134 -13.234 -4.269 1.00 84.12 70 LEU A C 1
ATOM 480 O O . LEU A 1 70 ? 3.591 -14.169 -4.934 1.00 84.12 70 LEU A O 1
ATOM 484 N N . PRO A 1 71 ? 3.054 -11.992 -4.787 1.00 77.88 71 PRO A N 1
ATOM 485 C CA . PRO A 1 71 ? 3.496 -11.676 -6.143 1.00 77.88 71 PRO A CA 1
ATOM 486 C C . PRO A 1 71 ? 4.982 -11.966 -6.374 1.00 77.88 71 PRO A C 1
ATOM 488 O O . PRO A 1 71 ? 5.360 -12.402 -7.462 1.00 77.88 71 PRO A O 1
ATOM 491 N N . GLN A 1 72 ? 5.826 -11.758 -5.358 1.00 79.31 72 GLN A N 1
ATOM 492 C CA . GLN A 1 72 ? 7.263 -12.014 -5.459 1.00 79.31 72 GLN A CA 1
ATOM 493 C C . GLN A 1 72 ? 7.554 -13.514 -5.588 1.00 79.31 72 GLN A C 1
ATOM 495 O O . GLN A 1 72 ? 8.373 -13.907 -6.417 1.00 79.31 72 GLN A O 1
ATOM 500 N N . ALA A 1 73 ? 6.832 -14.356 -4.843 1.00 74.69 73 ALA A N 1
ATOM 501 C CA . ALA A 1 73 ? 6.941 -15.810 -4.934 1.00 74.69 73 ALA A CA 1
ATOM 502 C C . ALA A 1 73 ? 6.464 -16.346 -6.296 1.00 74.69 73 ALA A C 1
ATOM 504 O O . ALA A 1 73 ? 7.151 -17.152 -6.925 1.00 74.69 73 ALA A O 1
ATOM 505 N N . ILE A 1 74 ? 5.317 -15.863 -6.787 1.00 69.69 74 ILE A N 1
ATOM 506 C CA . ILE A 1 74 ? 4.772 -16.263 -8.094 1.00 69.69 74 ILE A CA 1
ATOM 507 C C . ILE A 1 74 ? 5.700 -15.821 -9.226 1.00 69.69 74 ILE A C 1
ATOM 509 O O . ILE A 1 74 ? 5.933 -16.594 -10.155 1.00 69.69 74 ILE A O 1
ATOM 513 N N . GLY A 1 75 ? 6.268 -14.614 -9.136 1.00 62.94 75 GLY A N 1
ATOM 514 C CA . GLY A 1 75 ? 7.219 -14.097 -10.117 1.00 62.94 75 GLY A CA 1
ATOM 515 C C . GLY A 1 75 ? 8.338 -15.096 -10.405 1.00 62.94 75 GLY A C 1
ATOM 516 O O . GLY A 1 75 ? 8.560 -15.436 -11.565 1.00 62.94 75 GLY A O 1
ATOM 517 N N . VAL A 1 76 ? 8.963 -15.653 -9.363 1.00 63.09 76 VAL A N 1
ATOM 518 C CA . VAL A 1 76 ? 10.054 -16.640 -9.485 1.00 63.09 76 VAL A CA 1
ATOM 519 C C . VAL A 1 76 ? 9.617 -17.916 -10.218 1.00 63.09 76 VAL A C 1
ATOM 521 O O . VAL A 1 76 ? 10.389 -18.465 -11.002 1.00 63.09 76 VAL A O 1
ATOM 524 N N . VAL A 1 77 ? 8.378 -18.370 -10.018 1.00 60.72 77 VAL A N 1
ATOM 525 C CA . VAL A 1 77 ? 7.850 -19.605 -10.629 1.00 60.72 77 VAL A CA 1
ATOM 526 C C . VAL A 1 77 ? 7.387 -19.389 -12.076 1.00 60.72 77 VAL A C 1
ATOM 528 O O . VAL A 1 77 ? 7.480 -20.302 -12.894 1.00 60.72 77 VAL A O 1
ATOM 531 N N . VAL A 1 78 ? 6.903 -18.191 -12.419 1.00 55.78 78 VAL A N 1
ATOM 532 C CA . VAL A 1 78 ? 6.388 -17.861 -13.764 1.00 55.78 78 VAL A CA 1
ATOM 533 C C . VAL A 1 78 ? 7.507 -17.455 -14.739 1.00 55.78 78 VAL A C 1
ATOM 535 O O . VAL A 1 78 ? 7.350 -17.610 -15.953 1.00 55.78 78 VAL A O 1
ATOM 538 N N . TYR A 1 79 ? 8.668 -17.028 -14.229 1.00 49.22 79 TYR A N 1
ATOM 539 C CA . TYR A 1 79 ? 9.839 -16.603 -15.014 1.00 49.22 79 TYR A CA 1
ATOM 540 C C . TYR A 1 79 ? 10.290 -17.546 -16.158 1.00 49.22 79 TYR A C 1
ATOM 542 O O . TYR A 1 79 ? 10.680 -17.022 -17.204 1.00 49.22 79 TYR A O 1
ATOM 550 N N . PRO A 1 80 ? 10.188 -18.892 -16.073 1.00 54.72 80 PRO A N 1
ATOM 551 C CA . PRO A 1 80 ? 10.581 -19.787 -17.168 1.00 54.72 80 PRO A CA 1
ATOM 552 C C . PRO A 1 80 ? 9.754 -19.624 -18.454 1.00 54.72 80 PRO A C 1
ATOM 554 O O . PRO A 1 80 ? 10.193 -20.053 -19.516 1.00 54.72 80 PRO A O 1
ATOM 557 N N . ARG A 1 81 ? 8.559 -19.016 -18.382 1.00 51.84 81 ARG A N 1
ATOM 558 C CA . ARG A 1 81 ? 7.634 -18.865 -19.524 1.00 51.84 81 ARG A CA 1
ATOM 559 C C . ARG A 1 81 ? 7.643 -17.477 -20.173 1.00 51.84 81 ARG A C 1
ATOM 561 O O . ARG A 1 81 ? 6.966 -17.286 -21.175 1.00 51.84 81 ARG A O 1
ATOM 568 N N . LEU A 1 82 ? 8.407 -16.526 -19.631 1.00 45.09 82 LEU A N 1
ATOM 569 C CA . LEU A 1 82 ? 8.535 -15.154 -20.153 1.00 45.09 82 LEU A CA 1
ATOM 570 C C . LEU A 1 82 ? 9.893 -14.889 -20.822 1.00 45.09 82 LEU A C 1
ATOM 572 O O . LEU A 1 82 ? 10.198 -13.749 -21.171 1.00 45.09 82 LEU A O 1
ATOM 576 N N . ALA A 1 83 ? 10.701 -15.933 -21.015 1.00 50.72 83 ALA A N 1
ATOM 577 C CA . ALA A 1 83 ? 11.950 -15.876 -21.761 1.00 50.72 83 ALA A CA 1
ATOM 578 C C . ALA A 1 83 ? 11.685 -15.765 -23.276 1.00 50.72 83 ALA A C 1
ATOM 580 O O . ALA A 1 83 ? 11.993 -16.678 -24.033 1.00 50.72 83 ALA A O 1
ATOM 581 N N . ASP A 1 84 ? 11.115 -14.640 -23.712 1.00 52.62 84 ASP A N 1
ATOM 582 C CA . ASP A 1 84 ? 11.162 -14.207 -25.109 1.00 52.62 84 ASP A CA 1
ATOM 583 C C . ASP A 1 84 ? 11.606 -12.721 -25.167 1.00 52.62 84 ASP A C 1
ATOM 585 O O . ASP A 1 84 ? 10.864 -11.838 -24.716 1.00 52.62 84 ASP A O 1
ATOM 589 N N . PRO A 1 85 ? 12.839 -12.389 -25.613 1.00 51.56 85 PRO A N 1
ATOM 590 C CA . PRO A 1 85 ? 13.520 -11.143 -25.220 1.00 51.56 85 PRO A CA 1
ATOM 591 C C . PRO A 1 85 ? 13.169 -9.881 -26.031 1.00 51.56 85 PRO A C 1
ATOM 593 O O . PRO A 1 85 ? 13.896 -8.892 -25.962 1.00 51.56 85 PRO A O 1
ATOM 596 N N . VAL A 1 86 ? 12.101 -9.860 -26.833 1.00 50.84 86 VAL A N 1
ATOM 597 C CA . VAL A 1 86 ? 12.032 -8.899 -27.957 1.00 50.84 86 VAL A CA 1
ATOM 598 C C . VAL A 1 86 ? 11.381 -7.537 -27.638 1.00 50.84 86 VAL A C 1
ATOM 600 O O . VAL A 1 86 ? 11.448 -6.642 -28.472 1.00 50.84 86 VAL A O 1
ATOM 603 N N . ARG A 1 87 ? 10.823 -7.260 -26.445 1.00 51.91 87 ARG A N 1
ATOM 604 C CA . ARG A 1 87 ? 10.310 -5.898 -26.118 1.00 51.91 87 ARG A CA 1
ATOM 605 C C . ARG A 1 87 ? 10.292 -5.591 -24.614 1.00 51.91 87 ARG A C 1
ATOM 607 O O . ARG A 1 87 ? 9.354 -5.963 -23.911 1.00 51.91 87 ARG A O 1
ATOM 614 N N . SER A 1 88 ? 11.237 -4.782 -24.132 1.00 59.03 88 SER A N 1
ATOM 615 C CA . SER A 1 88 ? 11.322 -4.328 -22.726 1.00 59.03 88 SER A CA 1
ATOM 616 C C . SER A 1 88 ? 10.043 -3.644 -22.207 1.00 59.03 88 SER A C 1
ATOM 618 O O . SER A 1 88 ? 9.700 -3.762 -21.033 1.00 59.03 88 SER A O 1
ATOM 620 N N . ALA A 1 89 ? 9.283 -2.975 -23.083 1.00 58.47 89 ALA A N 1
ATOM 621 C CA . ALA A 1 89 ? 7.991 -2.367 -22.742 1.00 58.47 89 ALA A CA 1
ATOM 622 C C . ALA A 1 89 ? 6.829 -3.379 -22.646 1.00 58.47 89 ALA A C 1
ATOM 624 O O . ALA A 1 89 ? 5.825 -3.112 -21.989 1.00 58.47 89 ALA A O 1
ATOM 625 N N . ALA A 1 90 ? 6.922 -4.531 -23.316 1.00 60.06 90 ALA A N 1
ATOM 626 C CA . ALA A 1 90 ? 5.941 -5.608 -23.182 1.00 60.06 90 ALA A CA 1
ATOM 627 C C . ALA A 1 90 ? 6.187 -6.407 -21.894 1.00 60.06 90 ALA A C 1
ATOM 629 O O . ALA A 1 90 ? 5.235 -6.687 -21.175 1.00 60.06 90 ALA A O 1
ATOM 630 N N . ALA A 1 91 ? 7.455 -6.661 -21.552 1.00 59.81 91 ALA A N 1
ATOM 631 C CA . ALA A 1 91 ? 7.844 -7.308 -20.299 1.00 59.81 91 ALA A CA 1
ATOM 632 C C . ALA A 1 91 ? 7.394 -6.508 -19.064 1.00 59.81 91 ALA A C 1
ATOM 634 O O . ALA A 1 91 ? 6.803 -7.074 -18.147 1.00 59.81 91 ALA A O 1
ATOM 635 N N . LEU A 1 92 ? 7.583 -5.181 -19.068 1.00 63.66 92 LEU A N 1
ATOM 636 C CA . LEU A 1 92 ? 7.122 -4.323 -17.972 1.00 63.66 92 LEU A CA 1
ATOM 637 C C . LEU A 1 92 ? 5.589 -4.321 -17.842 1.00 63.66 92 LEU A C 1
ATOM 639 O O . LEU A 1 92 ? 5.072 -4.443 -16.736 1.00 63.66 92 LEU A O 1
ATOM 643 N N . ARG A 1 93 ? 4.852 -4.245 -18.960 1.00 67.62 93 ARG A N 1
ATOM 644 C CA . ARG A 1 93 ? 3.380 -4.342 -18.947 1.00 67.62 93 ARG A CA 1
ATOM 645 C C . ARG A 1 93 ? 2.893 -5.710 -18.470 1.00 67.62 93 ARG A C 1
ATOM 647 O O . ARG A 1 93 ? 1.921 -5.770 -17.728 1.00 67.62 93 ARG A O 1
ATOM 654 N N . GLY A 1 94 ? 3.577 -6.786 -18.856 1.00 66.31 94 GLY A N 1
ATOM 655 C CA . GLY A 1 94 ? 3.295 -8.140 -18.383 1.00 66.31 94 GLY A CA 1
ATOM 656 C C . GLY A 1 94 ? 3.510 -8.280 -16.877 1.00 66.31 94 GLY A C 1
ATOM 657 O O . GLY A 1 94 ? 2.623 -8.761 -16.182 1.00 66.31 94 GLY A O 1
ATOM 658 N N . ALA A 1 95 ? 4.635 -7.781 -16.356 1.00 65.69 95 ALA A N 1
ATOM 659 C CA . ALA A 1 95 ? 4.918 -7.780 -14.923 1.00 65.69 95 ALA A CA 1
ATOM 660 C C . ALA A 1 95 ? 3.871 -6.976 -14.135 1.00 65.69 95 ALA A C 1
ATOM 662 O O . ALA A 1 95 ? 3.325 -7.479 -13.158 1.00 65.69 95 ALA A O 1
ATOM 663 N N . VAL A 1 96 ? 3.514 -5.773 -14.603 1.00 69.19 96 VAL A N 1
ATOM 664 C CA . VAL A 1 96 ? 2.434 -4.970 -14.004 1.00 69.19 96 VAL A CA 1
ATOM 665 C C . VAL A 1 96 ? 1.098 -5.713 -14.054 1.00 69.19 96 VAL A C 1
ATOM 667 O O . VAL A 1 96 ? 0.379 -5.716 -13.062 1.00 69.19 96 VAL A O 1
ATOM 670 N N . GLY A 1 97 ? 0.777 -6.389 -15.161 1.00 71.75 97 GLY A N 1
ATOM 671 C CA . GLY A 1 97 ? -0.433 -7.204 -15.284 1.00 71.75 97 GLY A CA 1
ATOM 672 C C . GLY A 1 97 ? -0.477 -8.367 -14.289 1.00 71.75 97 GLY A C 1
ATOM 673 O O . GLY A 1 97 ? -1.506 -8.589 -13.657 1.00 71.75 97 GLY A O 1
ATOM 674 N N . VAL A 1 98 ? 0.642 -9.071 -14.088 1.00 68.12 98 VAL A N 1
ATOM 675 C CA . VAL A 1 98 ? 0.757 -10.155 -13.096 1.00 68.12 98 VAL A CA 1
ATOM 676 C C . VAL A 1 98 ? 0.627 -9.616 -11.674 1.00 68.12 98 VAL A C 1
ATOM 678 O O . VAL A 1 98 ? -0.082 -10.214 -10.865 1.00 68.12 98 VAL A O 1
ATOM 681 N N . LEU A 1 99 ? 1.257 -8.480 -11.361 1.00 70.69 99 LEU A N 1
ATOM 682 C CA . LEU A 1 99 ? 1.129 -7.849 -10.047 1.00 70.69 99 LEU A CA 1
ATOM 683 C C . LEU A 1 99 ? -0.294 -7.347 -9.796 1.00 70.69 99 LEU A C 1
ATOM 685 O O . LEU A 1 99 ? -0.825 -7.576 -8.716 1.00 70.69 99 LEU A O 1
ATOM 689 N N . ALA A 1 100 ? -0.930 -6.724 -10.789 1.00 73.94 100 ALA A N 1
ATOM 690 C CA . ALA A 1 100 ? -2.310 -6.264 -10.691 1.00 73.94 100 ALA A CA 1
ATOM 691 C C . ALA A 1 100 ? -3.279 -7.437 -10.511 1.00 73.94 100 ALA A C 1
ATOM 693 O O . ALA A 1 100 ? -4.144 -7.379 -9.644 1.00 73.94 100 ALA A O 1
ATOM 694 N N . LEU A 1 101 ? -3.105 -8.527 -11.267 1.00 77.56 101 LEU A N 1
ATOM 695 C CA . LEU A 1 101 ? -3.917 -9.734 -11.121 1.00 77.56 101 LEU A CA 1
ATOM 696 C C . LEU A 1 101 ? -3.705 -10.383 -9.753 1.00 77.56 101 LEU A C 1
ATOM 698 O O . LEU A 1 101 ? -4.676 -10.709 -9.082 1.00 77.56 101 LEU A O 1
ATOM 702 N N . THR A 1 102 ? -2.454 -10.550 -9.322 1.00 72.88 102 THR A N 1
ATOM 703 C CA . THR A 1 102 ? -2.149 -11.158 -8.019 1.00 72.88 102 THR A CA 1
ATOM 704 C C . THR A 1 102 ? -2.684 -10.287 -6.888 1.00 72.88 102 THR A C 1
ATOM 706 O O . THR A 1 102 ? -3.311 -10.799 -5.966 1.00 72.88 102 THR A O 1
ATOM 709 N N . GLY A 1 103 ? -2.514 -8.968 -6.982 1.00 77.50 103 GLY A N 1
ATOM 710 C CA . GLY A 1 103 ? -3.075 -8.009 -6.040 1.00 77.50 103 GLY A CA 1
ATOM 711 C C . GLY A 1 103 ? -4.596 -8.075 -5.985 1.00 77.50 103 GLY A C 1
ATOM 712 O O . GLY A 1 103 ? -5.162 -8.183 -4.900 1.00 77.50 103 GLY A O 1
ATOM 713 N N . LEU A 1 104 ? -5.256 -8.103 -7.144 1.00 79.06 104 LEU A N 1
ATOM 714 C CA . LEU A 1 104 ? -6.707 -8.237 -7.253 1.00 79.06 104 LEU A CA 1
ATOM 715 C C . LEU A 1 104 ? -7.193 -9.551 -6.638 1.00 79.06 104 LEU A C 1
ATOM 717 O O . LEU A 1 104 ? -8.080 -9.531 -5.793 1.00 79.06 104 LEU A O 1
ATOM 721 N N . VAL A 1 105 ? -6.591 -10.682 -7.009 1.00 80.12 105 VAL A N 1
ATOM 722 C CA . VAL A 1 105 ? -6.941 -12.006 -6.477 1.00 80.12 105 VAL A CA 1
ATOM 723 C C . VAL A 1 105 ? -6.756 -12.040 -4.964 1.00 80.12 105 VAL A C 1
ATOM 725 O O . VAL A 1 105 ? -7.659 -12.466 -4.252 1.00 80.12 105 VAL A O 1
ATOM 728 N N . 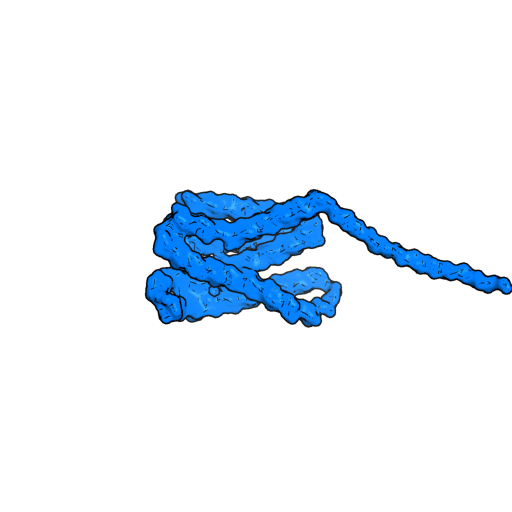THR A 1 106 ? -5.632 -11.536 -4.453 1.00 75.44 106 THR A N 1
ATOM 729 C CA . THR A 1 106 ? -5.364 -11.533 -3.008 1.00 75.44 106 THR A CA 1
ATOM 730 C C . THR A 1 106 ? -6.337 -10.619 -2.263 1.00 75.44 106 THR A C 1
ATOM 732 O O . THR A 1 106 ? -6.837 -10.987 -1.204 1.00 75.44 106 THR A O 1
ATOM 735 N N . THR A 1 107 ? -6.682 -9.468 -2.846 1.00 79.94 107 THR A N 1
ATOM 736 C CA . THR A 1 107 ? -7.679 -8.537 -2.296 1.00 79.94 107 THR A CA 1
ATOM 737 C C . THR A 1 107 ? -9.072 -9.162 -2.268 1.00 79.94 107 THR A C 1
ATOM 739 O O . THR A 1 107 ? -9.766 -9.056 -1.261 1.00 79.94 107 THR A O 1
ATOM 742 N N . LEU A 1 108 ? -9.476 -9.864 -3.331 1.00 78.44 108 LEU A N 1
ATOM 743 C CA . LEU A 1 108 ? -10.764 -10.560 -3.402 1.00 78.44 108 LEU A CA 1
ATOM 744 C C . LEU A 1 108 ? -10.835 -11.727 -2.413 1.00 78.44 108 LEU A C 1
ATOM 746 O O . LEU A 1 108 ? -11.837 -11.875 -1.716 1.00 78.44 108 LEU A O 1
ATOM 750 N N . ILE A 1 109 ? -9.768 -12.523 -2.300 1.00 81.44 109 ILE A N 1
ATOM 751 C CA . ILE A 1 109 ? -9.673 -13.598 -1.304 1.00 81.44 109 ILE A CA 1
ATOM 752 C C . ILE A 1 109 ? -9.786 -13.018 0.106 1.00 81.44 109 ILE A C 1
ATOM 754 O O . ILE A 1 109 ? -10.535 -13.551 0.918 1.00 81.44 109 ILE A O 1
ATOM 758 N N . ALA A 1 110 ? -9.100 -11.912 0.397 1.00 79.19 110 ALA A N 1
ATOM 759 C CA . ALA A 1 110 ? -9.184 -11.248 1.693 1.00 79.19 110 ALA A CA 1
ATOM 760 C C . ALA A 1 110 ? -10.572 -10.638 1.957 1.00 79.19 110 ALA A C 1
ATOM 762 O O . ALA A 1 110 ? -11.053 -10.685 3.086 1.00 79.19 110 ALA A O 1
ATOM 763 N N . ALA A 1 111 ? -11.244 -10.115 0.927 1.00 78.25 111 ALA A N 1
ATOM 764 C CA . ALA A 1 111 ? -12.600 -9.583 1.037 1.00 78.25 111 ALA A CA 1
ATOM 765 C C . ALA A 1 111 ? -13.624 -10.676 1.378 1.00 78.25 111 ALA A C 1
ATOM 767 O O . ALA A 1 111 ? -14.462 -10.483 2.254 1.00 78.25 111 ALA A O 1
ATOM 768 N N . VAL A 1 112 ? -13.537 -11.838 0.722 1.00 80.31 112 VAL A N 1
ATOM 769 C CA . VAL A 1 112 ? -14.441 -12.975 0.973 1.00 80.31 112 VAL A CA 1
ATOM 770 C C . VAL A 1 112 ? -14.072 -13.700 2.270 1.00 80.31 112 VAL A C 1
ATOM 772 O O . VAL A 1 112 ? -14.942 -14.077 3.051 1.00 80.31 112 VAL A O 1
ATOM 775 N N . GLY A 1 113 ? -12.776 -13.877 2.524 1.00 79.75 113 GLY A N 1
ATOM 776 C CA . GLY A 1 113 ? -12.247 -14.588 3.685 1.00 79.75 113 GLY A CA 1
ATOM 777 C C . GLY A 1 113 ? -12.269 -13.781 4.982 1.00 79.75 113 GLY A C 1
ATOM 778 O O . GLY A 1 113 ? -12.169 -14.375 6.052 1.00 79.75 113 GLY A O 1
ATOM 779 N N . GLY A 1 114 ? -12.438 -12.456 4.924 1.00 79.56 114 GLY A N 1
ATOM 780 C CA . GLY A 1 114 ? -12.428 -11.587 6.103 1.00 79.56 114 GLY A CA 1
ATOM 781 C C . GLY A 1 114 ? -13.436 -12.014 7.171 1.00 79.56 114 GLY A C 1
ATOM 782 O O . GLY A 1 114 ? -13.102 -12.052 8.352 1.00 79.56 114 GLY A O 1
ATOM 783 N N . GLY A 1 115 ? -14.629 -12.459 6.763 1.00 78.94 115 GLY A N 1
ATOM 784 C CA . GLY A 1 115 ? -15.659 -12.968 7.676 1.00 78.94 115 GLY A CA 1
ATOM 785 C C . GLY A 1 115 ? -15.288 -14.257 8.424 1.00 78.94 115 GLY A C 1
ATOM 786 O O . GLY A 1 115 ? -15.927 -14.575 9.423 1.00 78.94 115 GLY A O 1
ATOM 787 N N . LEU A 1 116 ? -14.252 -14.983 7.987 1.00 79.44 116 LEU A N 1
ATOM 788 C CA . LEU A 1 116 ? -13.744 -16.174 8.676 1.00 79.44 116 LEU A CA 1
ATOM 789 C C . LEU A 1 116 ? -12.788 -15.825 9.822 1.00 79.44 116 LEU A C 1
ATOM 791 O O . LEU A 1 116 ? -12.598 -16.644 10.717 1.00 79.44 116 LEU A O 1
ATOM 795 N N . VAL A 1 117 ? -12.205 -14.621 9.828 1.00 82.50 117 VAL A N 1
ATOM 796 C CA . VAL A 1 117 ? -11.221 -14.193 10.838 1.00 82.50 117 VAL A CA 1
ATOM 797 C C . VAL A 1 117 ? -11.748 -14.341 12.275 1.00 82.50 117 VAL A C 1
ATOM 799 O O . VAL A 1 117 ? -11.040 -14.942 13.086 1.00 82.50 117 VAL A O 1
ATOM 802 N N . PRO A 1 118 ? -12.977 -13.896 12.609 1.00 81.56 118 PRO A N 1
ATOM 803 C CA . PRO A 1 118 ? -13.517 -14.044 13.960 1.00 81.56 118 PRO A CA 1
ATOM 804 C C . PRO A 1 118 ? -13.693 -15.498 14.400 1.00 81.56 118 PRO A C 1
ATOM 806 O O . PRO A 1 118 ? -13.511 -15.826 15.566 1.00 81.56 118 PRO A O 1
ATOM 809 N N . VAL A 1 119 ? -14.028 -16.372 13.448 1.00 84.00 119 VAL A N 1
ATOM 810 C CA . VAL A 1 119 ? -14.308 -17.792 13.699 1.00 84.00 119 VAL A CA 1
ATOM 811 C C . VAL A 1 119 ? -13.015 -18.589 13.872 1.00 84.00 119 VAL A C 1
ATOM 813 O O . VAL A 1 119 ? -12.960 -19.506 14.684 1.00 84.00 119 VAL A O 1
ATOM 816 N N . VAL A 1 120 ? -11.979 -18.257 13.099 1.00 84.12 120 VAL A N 1
ATOM 817 C CA . VAL A 1 120 ? -10.705 -18.992 13.084 1.00 84.12 120 VAL A CA 1
ATOM 818 C C . VAL A 1 120 ? -9.740 -18.500 14.164 1.00 84.12 120 VAL A C 1
ATOM 820 O O . VAL A 1 120 ? -8.963 -19.299 14.681 1.00 84.12 120 VAL A O 1
ATOM 823 N N . ILE A 1 121 ? -9.759 -17.202 14.489 1.00 85.00 121 ILE A N 1
ATOM 824 C CA . ILE A 1 121 ? -8.787 -16.583 15.404 1.00 85.00 121 ILE A CA 1
ATOM 825 C C . ILE A 1 121 ? -9.428 -16.236 16.751 1.00 85.00 121 ILE A C 1
ATOM 827 O O . ILE A 1 121 ? -9.056 -16.816 17.765 1.00 85.00 121 ILE A O 1
ATOM 831 N N . SER A 1 122 ? -10.341 -15.263 16.776 1.00 86.75 122 SER A N 1
ATOM 832 C CA . SER A 1 122 ? -11.141 -14.866 17.947 1.00 86.75 122 SER A CA 1
ATOM 833 C C . SER A 1 122 ? -12.157 -13.802 17.527 1.00 86.75 122 SER A C 1
ATOM 835 O O . SER A 1 122 ? -11.863 -12.980 16.651 1.00 86.75 122 SER A O 1
ATOM 837 N N . ASP A 1 123 ? -13.308 -13.749 18.202 1.00 85.19 123 ASP A N 1
ATOM 838 C CA . ASP A 1 123 ? -14.323 -12.706 18.012 1.00 85.19 123 ASP A CA 1
ATOM 839 C C . ASP A 1 123 ? -13.784 -11.284 18.255 1.00 85.19 123 ASP A C 1
ATOM 841 O O . ASP A 1 123 ? -14.291 -10.329 17.660 1.00 85.19 123 ASP A O 1
ATOM 845 N N . ASP A 1 124 ? -12.701 -11.138 19.022 1.00 84.88 124 ASP A N 1
ATOM 846 C CA . ASP A 1 124 ? -12.027 -9.853 19.262 1.00 84.88 124 ASP A CA 1
ATOM 847 C C . ASP A 1 124 ? -11.511 -9.191 17.968 1.00 84.88 124 ASP A C 1
ATOM 849 O O . ASP A 1 124 ? -11.345 -7.974 17.903 1.00 84.88 124 ASP A O 1
ATOM 853 N N . TYR A 1 125 ? -11.299 -9.969 16.898 1.00 83.88 125 TYR A N 1
ATOM 854 C CA . TYR A 1 125 ? -10.827 -9.481 15.597 1.00 83.88 125 TYR A CA 1
ATOM 855 C C . TYR A 1 125 ? -11.962 -9.125 14.621 1.00 83.88 125 TYR A C 1
ATOM 857 O O . TYR A 1 125 ? -11.701 -8.754 13.472 1.00 83.88 125 TYR A O 1
ATOM 865 N N . ARG A 1 126 ? -13.232 -9.172 15.047 1.00 84.31 126 ARG A N 1
ATOM 866 C CA . ARG A 1 126 ? -14.373 -8.700 14.234 1.00 84.31 126 ARG A CA 1
ATOM 867 C C . ARG A 1 126 ? -14.186 -7.307 13.628 1.00 84.31 126 ARG A C 1
ATOM 869 O O . ARG A 1 126 ? -14.528 -7.162 12.454 1.00 84.31 126 ARG A O 1
ATOM 876 N N . PRO A 1 127 ? -13.630 -6.305 14.336 1.00 84.56 127 PRO A N 1
ATOM 877 C CA . PRO A 1 127 ? -13.457 -4.971 13.764 1.00 84.56 127 PRO A CA 1
ATOM 878 C C . PRO A 1 127 ? -12.547 -4.943 12.527 1.00 84.56 127 PRO A C 1
ATOM 880 O O . PRO A 1 127 ? -12.751 -4.123 11.636 1.00 84.56 127 PRO A O 1
ATOM 883 N N . VAL A 1 128 ? -11.566 -5.852 12.435 1.00 86.12 128 VAL A N 1
ATOM 884 C CA . VAL A 1 128 ? -10.607 -5.886 11.317 1.00 86.12 128 VAL A CA 1
ATOM 885 C C . VAL A 1 128 ? -11.035 -6.810 10.180 1.00 86.12 128 VAL A C 1
ATOM 887 O O . VAL A 1 128 ? -10.579 -6.636 9.052 1.00 86.12 128 VAL A O 1
ATOM 890 N N . ALA A 1 129 ? -11.954 -7.746 10.431 1.00 86.50 129 ALA A N 1
ATOM 891 C CA . ALA A 1 129 ? -12.487 -8.677 9.435 1.00 86.50 129 ALA A CA 1
ATOM 892 C C . ALA A 1 129 ? -12.959 -7.965 8.153 1.00 86.50 129 ALA A C 1
ATOM 894 O O . ALA A 1 129 ? -12.579 -8.348 7.047 1.00 86.50 129 ALA A O 1
ATOM 895 N N . GLY A 1 130 ? -13.721 -6.875 8.302 1.00 86.44 130 GLY A N 1
ATOM 896 C CA . GLY A 1 130 ? -14.211 -6.058 7.183 1.00 86.44 130 GLY A CA 1
ATOM 897 C C . GLY A 1 130 ? -13.146 -5.184 6.506 1.00 86.44 130 GLY A C 1
ATOM 898 O O . GLY A 1 130 ? -13.410 -4.617 5.451 1.00 86.44 130 GLY A O 1
ATOM 899 N N . LEU A 1 131 ? -11.948 -5.081 7.087 1.00 90.69 131 LEU A N 1
ATOM 900 C CA . LEU A 1 131 ? -10.821 -4.284 6.591 1.00 90.69 131 LEU A CA 1
ATOM 901 C C . LEU A 1 131 ? -9.725 -5.142 5.943 1.00 90.69 131 LEU A C 1
ATOM 903 O O . LEU A 1 131 ? -8.789 -4.593 5.369 1.00 90.69 131 LEU A O 1
ATOM 907 N N . MET A 1 132 ? -9.827 -6.476 5.996 1.00 89.50 132 MET A N 1
ATOM 908 C CA . MET A 1 132 ? -8.816 -7.400 5.454 1.00 89.50 132 MET A CA 1
ATOM 909 C C . MET A 1 132 ? -8.481 -7.137 3.984 1.00 89.50 132 MET A C 1
ATOM 911 O O . MET A 1 132 ? -7.320 -7.227 3.585 1.00 89.50 132 MET A O 1
ATOM 915 N N . TRP A 1 133 ? -9.479 -6.762 3.183 1.00 88.75 133 TRP A N 1
ATOM 916 C CA . TRP A 1 133 ? -9.273 -6.389 1.785 1.00 88.75 133 TRP A CA 1
ATOM 917 C C . TRP A 1 133 ? -8.370 -5.158 1.641 1.00 88.75 133 TRP A C 1
ATOM 919 O O . TRP A 1 133 ? -7.554 -5.109 0.727 1.00 88.75 133 TRP A O 1
ATOM 929 N N . LEU A 1 134 ? -8.472 -4.187 2.550 1.00 91.62 134 LEU A N 1
ATOM 930 C CA . LEU A 1 134 ? -7.692 -2.957 2.500 1.00 91.62 134 LEU A CA 1
ATOM 931 C C . LEU A 1 134 ? -6.233 -3.226 2.886 1.00 91.62 134 LEU A C 1
ATOM 933 O O . LEU A 1 134 ? -5.335 -2.750 2.203 1.00 91.62 134 LEU A O 1
ATOM 937 N N . PHE A 1 135 ? -5.988 -4.084 3.882 1.00 93.56 135 PHE A N 1
ATOM 938 C CA . PHE A 1 135 ? -4.639 -4.580 4.188 1.00 93.56 135 PHE A CA 1
ATOM 939 C C . PHE A 1 135 ? -4.023 -5.339 3.001 1.00 93.56 135 PHE A C 1
ATOM 941 O O . PHE A 1 135 ? -2.876 -5.093 2.619 1.00 93.56 135 PHE A O 1
ATOM 948 N N . ALA A 1 136 ? -4.792 -6.227 2.366 1.00 91.38 136 ALA A N 1
ATOM 949 C CA . ALA A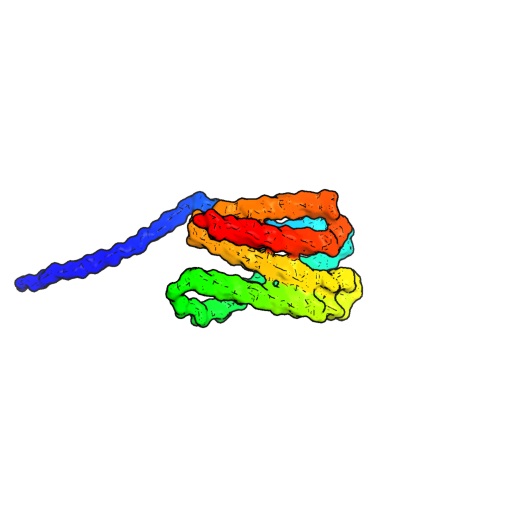 1 136 ? -4.339 -6.948 1.179 1.00 91.38 136 ALA A CA 1
ATOM 950 C C . ALA A 1 136 ? -4.036 -6.001 0.003 1.00 91.38 136 ALA A C 1
ATOM 952 O O . ALA A 1 136 ? -3.015 -6.167 -0.668 1.00 91.38 136 ALA A O 1
ATOM 953 N N . LEU A 1 137 ? -4.870 -4.977 -0.207 1.00 89.69 137 LEU A N 1
ATOM 954 C CA . LEU A 1 137 ? -4.646 -3.935 -1.206 1.00 89.69 137 LEU A CA 1
ATOM 955 C C . LEU A 1 137 ? -3.356 -3.157 -0.920 1.00 89.69 137 LEU A C 1
ATOM 957 O O . LEU A 1 137 ? -2.544 -2.988 -1.829 1.00 89.69 137 LEU A O 1
ATOM 961 N N . THR A 1 138 ? -3.128 -2.733 0.326 1.00 94.44 138 THR A N 1
ATOM 962 C CA . THR A 1 138 ? -1.887 -2.060 0.737 1.00 94.44 138 THR A CA 1
ATOM 963 C C . THR A 1 138 ? -0.671 -2.922 0.409 1.00 94.44 138 THR A C 1
ATOM 965 O O . THR A 1 138 ? 0.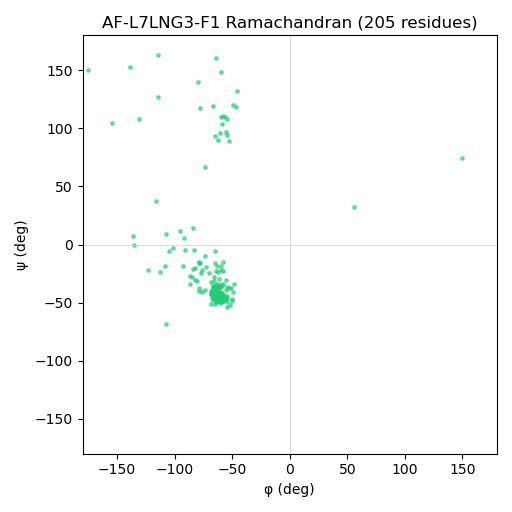267 -2.448 -0.229 1.00 94.44 138 THR A O 1
ATOM 968 N N . GLY A 1 139 ? -0.703 -4.213 0.755 1.00 93.56 139 GLY A N 1
ATOM 969 C CA . GLY A 1 139 ? 0.388 -5.143 0.451 1.00 93.56 139 GLY A CA 1
ATOM 970 C C . GLY A 1 139 ? 0.641 -5.290 -1.050 1.00 93.56 139 GLY A C 1
ATOM 971 O O . GLY A 1 139 ? 1.788 -5.249 -1.497 1.00 93.56 139 GLY A O 1
ATOM 972 N N . ALA A 1 140 ? -0.427 -5.383 -1.844 1.00 91.00 140 ALA A N 1
ATOM 973 C CA . ALA A 1 140 ? -0.342 -5.447 -3.299 1.00 91.00 140 ALA A CA 1
ATOM 974 C C . ALA A 1 140 ? 0.255 -4.169 -3.917 1.00 91.00 140 ALA A C 1
ATOM 976 O O . ALA A 1 140 ? 1.119 -4.251 -4.792 1.00 91.00 140 ALA A O 1
ATOM 977 N N . LEU A 1 141 ? -0.160 -2.989 -3.449 1.00 91.44 141 LEU A N 1
ATOM 978 C CA . LEU A 1 141 ? 0.380 -1.701 -3.895 1.00 91.44 141 LEU A CA 1
ATOM 979 C C . LEU A 1 141 ? 1.865 -1.567 -3.544 1.00 91.44 141 LEU A C 1
ATOM 981 O O . LEU A 1 141 ? 2.666 -1.160 -4.385 1.00 91.44 141 LEU A O 1
ATOM 985 N N . LEU A 1 142 ? 2.260 -1.983 -2.341 1.00 94.38 142 LEU A N 1
ATOM 986 C CA . LEU A 1 142 ? 3.662 -2.013 -1.931 1.00 94.38 142 LEU A CA 1
ATOM 987 C C . LEU A 1 142 ? 4.485 -2.991 -2.787 1.00 94.38 142 LEU A C 1
ATOM 989 O O . LEU A 1 142 ? 5.629 -2.693 -3.127 1.00 94.38 142 LEU A O 1
ATOM 993 N N . ALA A 1 143 ? 3.918 -4.119 -3.222 1.00 91.88 143 ALA A N 1
ATOM 994 C CA . ALA A 1 143 ? 4.602 -5.022 -4.150 1.00 91.88 143 ALA A CA 1
ATOM 995 C C . ALA A 1 143 ? 4.851 -4.357 -5.518 1.00 91.88 143 ALA A C 1
ATOM 997 O O . ALA A 1 143 ? 5.931 -4.510 -6.096 1.00 91.88 143 ALA A O 1
ATOM 998 N N . VAL A 1 144 ? 3.884 -3.574 -6.014 1.00 88.00 144 VAL A N 1
ATOM 999 C CA . VAL A 1 144 ? 4.037 -2.761 -7.235 1.00 88.00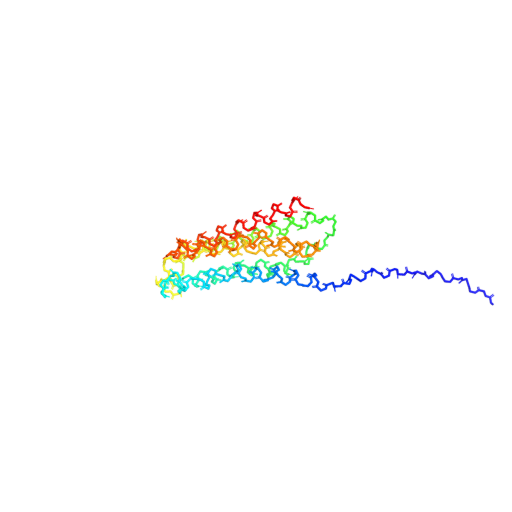 144 VAL A CA 1
ATOM 1000 C C . VAL A 1 144 ? 5.129 -1.716 -7.053 1.00 88.00 144 VAL A C 1
ATOM 1002 O O . VAL A 1 144 ? 6.024 -1.617 -7.895 1.00 88.00 144 VAL A O 1
ATOM 1005 N N . LEU A 1 145 ? 5.109 -0.988 -5.936 1.00 91.75 145 LEU A N 1
ATOM 1006 C CA . LEU A 1 145 ? 6.135 -0.003 -5.614 1.00 91.75 145 LEU A CA 1
ATOM 1007 C C . LEU A 1 145 ? 7.531 -0.640 -5.582 1.00 91.75 145 LEU A C 1
ATOM 1009 O O . LEU A 1 145 ? 8.449 -0.119 -6.213 1.00 91.75 145 LEU A O 1
ATOM 1013 N N . GLN A 1 146 ? 7.684 -1.803 -4.941 1.00 92.62 146 GLN A N 1
ATOM 1014 C CA . GLN A 1 146 ? 8.958 -2.523 -4.873 1.00 92.62 146 GLN A CA 1
ATOM 1015 C C . GLN A 1 146 ? 9.492 -2.881 -6.267 1.00 92.62 146 GLN A C 1
ATOM 1017 O O . GLN A 1 146 ? 10.682 -2.710 -6.541 1.00 92.62 146 GLN A O 1
ATOM 1022 N N . LEU A 1 147 ? 8.627 -3.328 -7.182 1.00 87.69 147 LEU A N 1
ATOM 1023 C CA . LEU A 1 147 ? 9.017 -3.602 -8.568 1.00 87.69 147 LEU A CA 1
ATOM 1024 C C . LEU A 1 147 ? 9.482 -2.330 -9.296 1.00 87.69 147 LEU A C 1
ATOM 1026 O O . LEU A 1 147 ? 10.481 -2.353 -10.023 1.00 87.69 147 LEU A O 1
ATOM 1030 N N . MET A 1 148 ? 8.773 -1.216 -9.115 1.00 87.75 148 MET A N 1
ATOM 1031 C CA . MET A 1 148 ? 9.109 0.069 -9.740 1.00 87.75 148 MET A CA 1
ATOM 1032 C C . MET A 1 148 ? 10.444 0.606 -9.227 1.00 87.75 148 MET A C 1
ATOM 1034 O O . MET A 1 148 ? 11.283 1.040 -10.017 1.00 87.75 148 MET A O 1
ATOM 1038 N N . LEU A 1 149 ? 10.672 0.513 -7.919 1.00 90.81 149 LEU A N 1
ATOM 1039 C CA . LEU A 1 149 ? 11.918 0.900 -7.271 1.00 90.81 149 LEU A CA 1
ATOM 1040 C C . LEU A 1 149 ? 13.093 0.022 -7.724 1.00 90.81 149 LEU A C 1
ATOM 1042 O O . LEU A 1 149 ? 14.153 0.549 -8.060 1.00 90.81 149 LEU A O 1
ATOM 1046 N N . LEU A 1 150 ? 12.902 -1.295 -7.843 1.00 89.56 150 LEU A N 1
ATOM 1047 C CA . LEU A 1 150 ? 13.919 -2.194 -8.396 1.00 89.56 150 LEU A CA 1
ATOM 1048 C C . LEU A 1 150 ? 14.226 -1.873 -9.867 1.00 89.56 150 LEU A C 1
ATOM 1050 O O . LEU A 1 150 ? 15.387 -1.856 -10.274 1.00 89.56 150 LEU A O 1
ATOM 1054 N N . THR A 1 151 ? 13.198 -1.546 -10.654 1.00 84.56 151 THR A N 1
ATOM 1055 C CA . THR A 1 151 ? 13.358 -1.097 -12.045 1.00 84.56 151 THR A CA 1
ATOM 1056 C C . THR A 1 151 ? 14.152 0.209 -12.120 1.00 84.56 151 THR A C 1
ATOM 1058 O O . THR A 1 151 ? 14.987 0.369 -13.011 1.00 84.56 151 THR A O 1
ATOM 1061 N N . ALA A 1 152 ? 13.935 1.134 -11.182 1.00 86.38 152 ALA A N 1
ATOM 1062 C CA . ALA A 1 152 ? 14.698 2.374 -11.086 1.00 86.38 152 ALA A CA 1
ATOM 1063 C C . ALA A 1 152 ? 16.178 2.107 -10.770 1.00 86.38 152 ALA A C 1
ATOM 1065 O O . ALA A 1 152 ? 17.046 2.685 -11.421 1.00 86.38 152 ALA A O 1
ATOM 1066 N N . ILE A 1 153 ? 16.479 1.193 -9.837 1.00 86.62 153 ILE A N 1
ATOM 1067 C CA . ILE A 1 153 ? 17.858 0.765 -9.534 1.00 86.62 153 ILE A CA 1
ATOM 1068 C C . ILE A 1 153 ? 18.519 0.171 -10.783 1.00 86.62 153 ILE A C 1
ATOM 1070 O O . ILE A 1 153 ? 19.617 0.580 -11.148 1.00 86.62 153 ILE A O 1
ATOM 1074 N N . ALA A 1 154 ? 17.836 -0.744 -11.477 1.00 84.62 154 ALA A N 1
ATOM 1075 C CA . ALA A 1 154 ? 18.367 -1.408 -12.669 1.00 84.62 154 ALA A CA 1
ATOM 1076 C C . ALA A 1 154 ? 18.674 -0.439 -13.827 1.00 84.62 154 ALA A C 1
ATOM 1078 O O . ALA A 1 154 ? 19.496 -0.745 -14.687 1.00 84.62 154 ALA A O 1
ATOM 1079 N N . ARG A 1 155 ? 18.025 0.730 -13.856 1.00 83.88 155 ARG A N 1
ATOM 1080 C CA . ARG A 1 155 ? 18.247 1.793 -14.850 1.00 83.88 155 ARG A CA 1
ATOM 1081 C C . ARG A 1 155 ? 19.235 2.872 -14.388 1.00 83.88 155 ARG A C 1
ATOM 1083 O O . ARG A 1 155 ? 19.294 3.919 -15.021 1.00 83.88 155 ARG A O 1
ATOM 1090 N N . ASP A 1 156 ? 19.959 2.647 -13.289 1.00 80.94 156 ASP A N 1
ATOM 1091 C CA . ASP A 1 156 ? 20.850 3.626 -12.637 1.00 80.94 156 ASP A CA 1
ATOM 1092 C C . ASP A 1 156 ? 20.135 4.942 -12.255 1.00 80.94 156 ASP A C 1
ATOM 1094 O O . ASP A 1 156 ? 20.677 6.045 -12.263 1.00 80.94 156 ASP A O 1
ATOM 1098 N N . ARG A 1 157 ? 18.847 4.821 -11.915 1.00 79.19 157 ARG A N 1
ATOM 1099 C CA . ARG A 1 157 ? 17.925 5.916 -11.590 1.00 79.19 157 ARG A CA 1
ATOM 1100 C C . ARG A 1 157 ? 17.443 5.831 -10.146 1.00 79.19 157 ARG A C 1
ATOM 1102 O O . ARG A 1 157 ? 16.302 6.164 -9.846 1.00 79.19 157 ARG A O 1
ATOM 1109 N N . ALA A 1 158 ? 18.314 5.430 -9.222 1.00 76.81 158 ALA A N 1
ATOM 1110 C CA . ALA A 1 158 ? 17.966 5.230 -7.811 1.00 76.81 158 ALA A CA 1
ATOM 1111 C C . ALA A 1 158 ? 17.426 6.497 -7.100 1.00 76.81 158 ALA A C 1
ATOM 1113 O O . ALA A 1 158 ? 16.704 6.389 -6.111 1.00 76.81 158 ALA A O 1
ATOM 1114 N N . ARG A 1 159 ? 17.659 7.701 -7.653 1.00 77.50 159 ARG A N 1
ATOM 1115 C CA . ARG A 1 159 ? 16.958 8.939 -7.242 1.00 77.50 159 ARG A CA 1
ATOM 1116 C C . ARG A 1 159 ? 15.426 8.853 -7.382 1.00 77.50 159 ARG A C 1
ATOM 1118 O O . ARG A 1 159 ? 14.721 9.644 -6.767 1.00 77.50 159 ARG A O 1
ATOM 1125 N N . GLY A 1 160 ? 14.908 7.870 -8.116 1.00 72.12 160 GLY A N 1
ATOM 1126 C CA . GLY A 1 160 ? 13.484 7.553 -8.229 1.00 72.12 160 GLY A CA 1
ATOM 1127 C C . GLY A 1 160 ? 12.814 7.072 -6.941 1.00 72.12 160 GLY A C 1
ATOM 1128 O O . GLY A 1 160 ? 11.596 6.926 -6.925 1.00 72.12 160 GLY A O 1
ATOM 1129 N N . ALA A 1 161 ? 13.567 6.864 -5.853 1.00 84.56 161 ALA A N 1
ATOM 1130 C CA . ALA A 1 161 ? 12.999 6.667 -4.518 1.00 84.56 161 ALA A CA 1
ATOM 1131 C C . ALA A 1 161 ? 12.557 7.969 -3.832 1.00 84.56 161 ALA A C 1
ATOM 1133 O O . ALA A 1 161 ? 11.801 7.901 -2.869 1.00 84.56 161 ALA A O 1
ATOM 1134 N N . ILE A 1 162 ? 12.981 9.149 -4.309 1.00 91.12 162 ILE A N 1
ATOM 1135 C CA . ILE A 1 162 ? 12.621 10.436 -3.687 1.00 91.12 162 ILE A CA 1
ATOM 1136 C C . ILE A 1 162 ? 11.094 10.637 -3.606 1.00 91.12 162 ILE A C 1
ATOM 1138 O O . ILE A 1 162 ? 10.626 10.983 -2.525 1.00 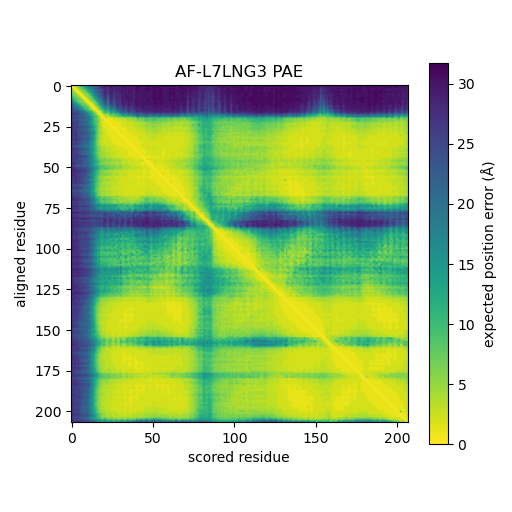91.12 162 ILE A O 1
ATOM 1142 N N . PRO A 1 163 ? 10.292 10.383 -4.663 1.00 92.44 163 PRO A N 1
ATOM 1143 C CA . PRO A 1 163 ? 8.835 10.492 -4.569 1.00 92.44 163 PRO A CA 1
ATOM 1144 C C . PRO A 1 163 ? 8.235 9.586 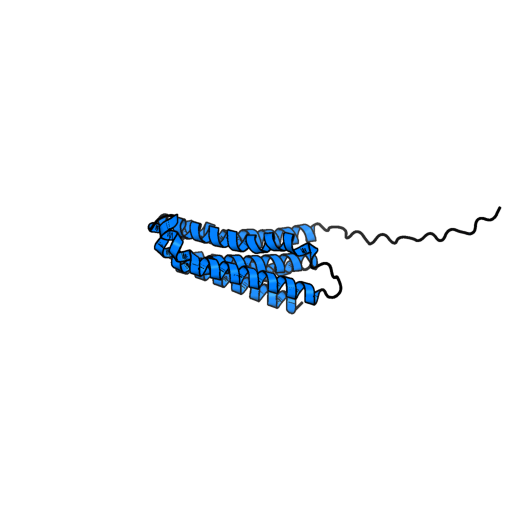-3.486 1.00 92.44 163 PRO A C 1
ATOM 1146 O O . PRO A 1 163 ? 7.412 10.038 -2.695 1.00 92.44 163 PRO A O 1
ATOM 1149 N N . ALA A 1 164 ? 8.694 8.333 -3.404 1.00 93.75 164 ALA A N 1
ATOM 1150 C CA . ALA A 1 164 ? 8.242 7.385 -2.388 1.00 93.75 164 ALA A CA 1
ATOM 1151 C C . ALA A 1 164 ? 8.640 7.833 -0.973 1.00 93.75 164 ALA A C 1
ATOM 1153 O O . ALA A 1 164 ? 7.832 7.756 -0.056 1.00 93.75 164 ALA A O 1
ATOM 1154 N N . LEU A 1 165 ? 9.855 8.365 -0.805 1.00 95.69 165 LEU A N 1
ATOM 1155 C CA . LEU A 1 165 ? 10.320 8.919 0.464 1.00 95.69 165 LEU A CA 1
ATOM 1156 C C . LEU A 1 165 ? 9.474 10.123 0.906 1.00 95.69 165 LEU A C 1
ATOM 1158 O O . LEU A 1 165 ? 9.142 10.229 2.081 1.00 95.69 165 LEU A O 1
ATOM 1162 N N . VAL A 1 166 ? 9.109 11.022 -0.013 1.00 97.00 166 VAL A N 1
ATOM 1163 C CA . VAL A 1 166 ? 8.240 12.168 0.304 1.00 97.00 166 VAL A CA 1
ATOM 1164 C C . VAL A 1 166 ? 6.876 11.686 0.790 1.00 97.00 166 VAL A C 1
ATOM 1166 O O . VAL A 1 166 ? 6.404 12.148 1.826 1.00 97.00 166 VAL A O 1
ATOM 1169 N N . VAL A 1 167 ? 6.267 10.729 0.087 1.00 97.25 167 VAL A N 1
ATOM 1170 C CA . VAL A 1 167 ? 4.982 10.147 0.501 1.00 97.25 167 VAL A CA 1
ATOM 1171 C C . VAL A 1 167 ? 5.098 9.464 1.864 1.00 97.25 167 VAL A C 1
ATOM 1173 O O . VAL A 1 167 ? 4.232 9.669 2.705 1.00 97.25 167 VAL A O 1
ATOM 1176 N N . LEU A 1 168 ? 6.192 8.746 2.121 1.00 97.06 168 LEU A N 1
ATOM 1177 C CA . LEU A 1 168 ? 6.463 8.104 3.407 1.00 97.06 168 LEU A CA 1
ATOM 1178 C C . LEU A 1 168 ? 6.564 9.113 4.564 1.00 97.06 168 LEU A C 1
ATOM 1180 O O . LEU A 1 168 ? 6.019 8.892 5.640 1.00 97.06 168 LEU A O 1
ATOM 1184 N N . VAL A 1 169 ? 7.237 10.248 4.355 1.00 97.94 169 VAL A N 1
ATOM 1185 C CA . VAL A 1 169 ? 7.316 11.314 5.370 1.00 97.94 169 VAL A CA 1
ATOM 1186 C C . VAL A 1 169 ? 5.933 11.910 5.644 1.00 97.94 169 VAL A C 1
ATOM 1188 O O . VAL A 1 169 ? 5.595 12.175 6.800 1.00 97.94 169 VAL A O 1
ATOM 1191 N N . VAL A 1 170 ? 5.118 12.095 4.603 1.00 97.75 170 VAL A N 1
ATOM 1192 C CA . VAL A 1 170 ? 3.736 12.573 4.745 1.00 97.75 170 VAL A CA 1
ATOM 1193 C C . VAL A 1 170 ? 2.883 11.553 5.498 1.00 97.75 170 VAL A C 1
ATOM 1195 O O . VAL A 1 170 ? 2.189 11.937 6.432 1.00 97.75 170 VAL A O 1
ATOM 1198 N N . GLU A 1 171 ? 2.976 10.269 5.155 1.00 97.69 171 GLU A N 1
ATOM 1199 C CA . GLU A 1 171 ? 2.279 9.172 5.834 1.00 97.69 171 GLU A CA 1
ATOM 1200 C C . GLU A 1 171 ? 2.569 9.172 7.336 1.00 97.69 171 GLU A C 1
ATOM 1202 O O . GLU A 1 171 ? 1.643 9.258 8.139 1.00 97.69 171 GLU A O 1
ATOM 1207 N N . VAL A 1 172 ? 3.849 9.170 7.720 1.00 97.94 172 VAL A N 1
ATOM 1208 C CA . VAL A 1 172 ? 4.270 9.223 9.129 1.00 97.94 172 VAL A CA 1
ATOM 1209 C C . VAL A 1 172 ? 3.690 10.446 9.833 1.00 97.94 172 VAL A C 1
ATOM 1211 O O . VAL A 1 172 ? 3.182 10.339 10.948 1.00 97.94 172 VAL A O 1
ATOM 1214 N N . SER A 1 173 ? 3.736 11.604 9.176 1.00 97.56 173 SER A N 1
ATOM 1215 C CA . SER A 1 173 ? 3.226 12.853 9.744 1.00 97.56 173 SER A CA 1
ATOM 1216 C C . SER A 1 173 ? 1.712 12.796 9.965 1.00 97.56 173 SER A C 1
ATOM 1218 O O . SER A 1 173 ? 1.232 13.216 11.015 1.00 97.56 173 SER A O 1
ATOM 1220 N N . VAL A 1 174 ? 0.957 12.243 9.011 1.00 97.50 174 VAL A N 1
ATOM 1221 C CA . VAL A 1 174 ? -0.501 12.074 9.113 1.00 97.50 174 VAL A CA 1
ATOM 1222 C C . VAL A 1 174 ? -0.856 11.071 10.208 1.00 97.50 174 VAL A C 1
ATOM 1224 O O . VAL A 1 174 ? -1.721 11.363 11.030 1.00 97.50 174 VAL A O 1
ATOM 1227 N N . ILE A 1 175 ? -0.161 9.931 10.277 1.00 96.75 175 ILE A N 1
ATOM 1228 C CA . ILE A 1 175 ? -0.386 8.917 11.317 1.00 96.75 175 ILE A CA 1
ATOM 1229 C C . ILE A 1 175 ? -0.202 9.524 12.710 1.00 96.75 175 ILE A C 1
ATOM 1231 O O . ILE A 1 175 ? -1.058 9.357 13.570 1.00 96.75 175 ILE A O 1
ATOM 1235 N N . LEU A 1 176 ? 0.881 10.272 12.926 1.00 96.44 176 LEU A N 1
ATOM 1236 C CA . LEU A 1 176 ? 1.195 10.842 14.238 1.00 96.44 176 LEU A CA 1
ATOM 1237 C C . LEU A 1 176 ? 0.288 12.009 14.657 1.00 96.44 176 LEU A C 1
ATOM 1239 O O . LEU A 1 176 ? 0.261 12.343 15.838 1.00 96.44 176 LEU A O 1
ATOM 1243 N N . THR A 1 177 ? -0.411 12.657 13.721 1.00 95.44 177 THR A N 1
ATOM 1244 C CA . THR A 1 177 ? -1.178 13.886 14.006 1.00 95.44 177 THR A CA 1
ATOM 1245 C C . THR A 1 177 ? -2.689 13.729 13.894 1.00 95.44 177 THR A C 1
ATOM 1247 O O . THR A 1 177 ? -3.409 14.515 14.506 1.00 95.44 177 THR A O 1
ATOM 1250 N N . ALA A 1 178 ? -3.178 12.754 13.125 1.00 93.69 178 ALA A N 1
ATOM 1251 C CA . ALA A 1 178 ? -4.587 12.684 12.737 1.00 93.69 178 ALA A CA 1
ATOM 1252 C C . ALA A 1 178 ? -5.221 11.289 12.861 1.00 93.69 178 ALA A C 1
ATOM 1254 O O . ALA A 1 178 ? -6.400 11.145 12.543 1.00 93.69 178 ALA A O 1
ATOM 1255 N N . VAL A 1 179 ? -4.474 10.261 13.282 1.00 95.00 179 VAL A N 1
ATOM 1256 C CA . VAL A 1 179 ? -4.972 8.879 13.338 1.00 95.00 179 VAL A CA 1
ATOM 1257 C C . VAL A 1 179 ? -5.055 8.382 14.776 1.00 95.00 179 VAL A C 1
ATOM 1259 O O . VAL A 1 179 ? -4.066 8.385 15.497 1.00 95.00 179 VAL A O 1
ATOM 1262 N N . ASP A 1 180 ? -6.227 7.879 15.154 1.00 92.94 180 ASP A N 1
ATOM 1263 C CA . ASP A 1 180 ? -6.538 7.319 16.476 1.00 92.94 180 ASP A CA 1
ATOM 1264 C C . ASP A 1 180 ? -7.338 6.001 16.401 1.00 92.94 180 ASP A C 1
ATOM 1266 O O . ASP A 1 180 ? -7.790 5.471 17.414 1.00 92.94 180 ASP A O 1
ATOM 1270 N N . SER A 1 181 ? -7.517 5.445 15.197 1.00 94.81 181 SER A N 1
ATOM 1271 C CA . SER A 1 181 ? -8.334 4.250 14.964 1.00 94.81 181 SER A CA 1
ATOM 1272 C C . SER A 1 181 ? -7.697 3.275 13.973 1.00 94.81 181 SER A C 1
ATOM 1274 O O . SER A 1 181 ? -6.967 3.667 13.061 1.00 94.81 181 SER A O 1
ATOM 1276 N N . VAL A 1 182 ? -8.026 1.982 14.112 1.00 94.06 182 VAL A N 1
ATOM 1277 C CA . VAL A 1 182 ? -7.559 0.900 13.218 1.00 94.06 182 VAL A CA 1
ATOM 1278 C C . VAL A 1 182 ? -7.926 1.190 11.761 1.00 94.06 182 VAL A C 1
ATOM 1280 O O . VAL A 1 182 ? -7.084 1.061 10.875 1.00 94.06 182 VAL A O 1
ATOM 1283 N N . ALA A 1 183 ? -9.175 1.603 11.520 1.00 94.31 183 ALA A N 1
ATOM 1284 C CA . ALA A 1 183 ? -9.682 1.914 10.186 1.00 94.31 183 ALA A CA 1
ATOM 1285 C C . ALA A 1 183 ? -8.979 3.136 9.574 1.00 94.31 183 ALA A C 1
ATOM 1287 O O . ALA A 1 183 ? -8.598 3.096 8.404 1.00 94.31 183 ALA A O 1
ATOM 1288 N N . GLY A 1 184 ? -8.765 4.192 10.367 1.00 95.56 184 GLY A N 1
ATOM 1289 C CA . GLY A 1 184 ? -8.020 5.373 9.933 1.00 95.56 184 GLY A CA 1
ATOM 1290 C C . GLY A 1 184 ? -6.579 5.031 9.561 1.00 95.56 184 GLY A C 1
ATOM 1291 O O . GLY A 1 184 ? -6.108 5.437 8.501 1.00 95.56 184 GLY A O 1
ATOM 1292 N N . LEU A 1 185 ? -5.910 4.212 10.377 1.00 96.50 185 LEU A N 1
ATOM 1293 C CA . LEU A 1 185 ? -4.521 3.822 10.150 1.00 96.50 185 LEU A CA 1
ATOM 1294 C C . LEU A 1 185 ? -4.348 3.046 8.841 1.00 96.50 185 LEU A C 1
ATOM 1296 O O . LEU A 1 185 ? -3.512 3.413 8.018 1.00 96.50 185 LEU A O 1
ATOM 1300 N N . VAL A 1 186 ? -5.183 2.030 8.599 1.00 96.25 186 VAL A N 1
ATOM 1301 C CA . VAL A 1 186 ? -5.094 1.238 7.361 1.00 96.25 186 VAL A CA 1
ATOM 1302 C C . VAL A 1 186 ? -5.502 2.057 6.130 1.00 96.25 186 VAL A C 1
ATOM 1304 O O . VAL A 1 186 ? -4.938 1.863 5.056 1.00 96.25 186 VAL A O 1
ATOM 1307 N N . ALA A 1 187 ? -6.438 3.004 6.266 1.00 96.12 187 ALA A N 1
ATOM 1308 C CA . ALA A 1 187 ? -6.828 3.896 5.176 1.00 96.12 187 ALA A CA 1
ATOM 1309 C C . ALA A 1 187 ? -5.693 4.850 4.787 1.00 96.12 187 ALA A C 1
ATOM 1311 O O . ALA A 1 187 ? -5.432 5.033 3.596 1.00 96.12 187 ALA A O 1
ATOM 1312 N N . VAL A 1 188 ? -4.985 5.409 5.774 1.00 97.38 188 VAL A N 1
ATOM 1313 C CA . VAL A 1 188 ? -3.797 6.239 5.538 1.00 97.38 188 VAL A CA 1
ATOM 1314 C C . VAL A 1 188 ? -2.688 5.415 4.892 1.00 97.38 188 VAL A C 1
ATOM 1316 O O . VAL A 1 188 ? -2.154 5.851 3.876 1.00 97.38 188 VAL A O 1
ATOM 1319 N N . ALA A 1 189 ? -2.406 4.208 5.390 1.00 97.06 189 ALA A N 1
ATOM 1320 C CA . ALA A 1 189 ? -1.394 3.324 4.809 1.00 97.06 189 ALA A CA 1
ATOM 1321 C C . ALA A 1 189 ? -1.728 2.924 3.357 1.00 97.06 189 ALA A C 1
ATOM 1323 O O . ALA A 1 189 ? -0.880 2.992 2.466 1.00 97.06 189 ALA A O 1
ATOM 1324 N N . ALA A 1 190 ? -2.985 2.564 3.075 1.00 95.25 190 ALA A N 1
ATOM 1325 C CA . ALA A 1 190 ? -3.441 2.242 1.722 1.00 95.25 190 ALA A CA 1
ATOM 1326 C C . ALA A 1 190 ? -3.345 3.454 0.781 1.00 95.25 190 ALA A C 1
ATOM 1328 O O . ALA A 1 190 ? -2.875 3.335 -0.355 1.00 95.25 190 ALA A O 1
ATOM 1329 N N . GLY A 1 191 ? -3.760 4.631 1.259 1.00 97.06 191 GLY A N 1
ATOM 1330 C CA . GLY A 1 191 ? -3.660 5.890 0.526 1.00 97.06 191 GLY A CA 1
ATOM 1331 C C . GLY A 1 191 ? -2.211 6.277 0.238 1.00 97.06 191 GLY A C 1
ATOM 1332 O O . GLY A 1 191 ? -1.884 6.624 -0.896 1.00 97.06 191 GLY A O 1
ATOM 1333 N N . ALA A 1 192 ? -1.323 6.151 1.223 1.00 97.50 192 ALA A N 1
ATOM 1334 C CA . ALA A 1 192 ? 0.107 6.390 1.073 1.00 97.50 192 ALA A CA 1
ATOM 1335 C C . ALA A 1 192 ? 0.734 5.426 0.059 1.00 97.50 192 ALA A C 1
ATOM 1337 O O . ALA A 1 192 ? 1.421 5.872 -0.859 1.00 97.50 192 ALA A O 1
ATOM 1338 N N . ALA A 1 193 ? 0.430 4.128 0.131 1.00 95.81 193 ALA A N 1
ATOM 1339 C CA . ALA A 1 193 ? 0.910 3.152 -0.844 1.00 95.81 193 ALA A CA 1
ATOM 1340 C C . ALA A 1 193 ? 0.450 3.494 -2.275 1.00 95.81 193 ALA A C 1
ATOM 1342 O O . ALA A 1 193 ? 1.256 3.472 -3.208 1.00 95.81 193 ALA A O 1
ATOM 1343 N N . ALA A 1 194 ? -0.817 3.880 -2.456 1.00 94.19 194 ALA A N 1
ATOM 1344 C CA . ALA A 1 194 ? -1.346 4.301 -3.753 1.00 94.19 194 ALA A CA 1
ATOM 1345 C C . ALA A 1 194 ? -0.659 5.578 -4.270 1.00 94.19 194 ALA A C 1
ATOM 1347 O O . ALA A 1 194 ? -0.237 5.632 -5.428 1.00 94.19 194 ALA A O 1
ATOM 1348 N N . CYS A 1 195 ? -0.489 6.585 -3.409 1.00 96.25 195 CYS A N 1
ATOM 1349 C CA . CYS A 1 195 ? 0.216 7.826 -3.725 1.00 96.25 195 CYS A CA 1
ATOM 1350 C C . CYS A 1 195 ? 1.683 7.580 -4.086 1.00 96.25 195 CYS A C 1
ATOM 1352 O O . CYS A 1 195 ? 2.175 8.169 -5.045 1.00 96.25 195 CYS A O 1
ATOM 1354 N N . ALA A 1 196 ? 2.378 6.692 -3.373 1.00 95.44 196 ALA A N 1
ATOM 1355 C CA . ALA A 1 196 ? 3.764 6.338 -3.658 1.00 95.44 196 ALA A CA 1
ATOM 1356 C C . ALA A 1 196 ? 3.889 5.652 -5.025 1.00 95.44 196 ALA A C 1
ATOM 1358 O O . ALA A 1 196 ? 4.738 6.040 -5.827 1.00 95.44 196 ALA A O 1
ATOM 1359 N N . VAL A 1 197 ? 2.999 4.703 -5.342 1.00 92.06 197 VAL A N 1
ATOM 1360 C CA . VAL A 1 197 ? 2.932 4.071 -6.671 1.00 92.06 197 VAL A CA 1
ATOM 1361 C C . VAL A 1 197 ? 2.689 5.118 -7.760 1.00 92.06 197 VAL A C 1
ATOM 1363 O O . VAL A 1 197 ? 3.423 5.156 -8.748 1.00 92.06 197 VAL A O 1
ATOM 1366 N N . ALA A 1 198 ? 1.703 5.998 -7.580 1.00 91.38 198 ALA A N 1
ATOM 1367 C CA . ALA A 1 198 ? 1.378 7.035 -8.556 1.00 91.38 198 ALA A CA 1
ATOM 1368 C C . ALA A 1 198 ? 2.541 8.020 -8.761 1.00 91.38 198 ALA A C 1
ATOM 1370 O O . ALA A 1 198 ? 2.926 8.292 -9.899 1.00 91.38 198 ALA A O 1
ATOM 1371 N N . ALA A 1 199 ? 3.142 8.513 -7.676 1.00 92.94 199 ALA A N 1
ATOM 1372 C CA . ALA A 1 199 ? 4.227 9.488 -7.714 1.00 92.94 199 ALA A CA 1
ATOM 1373 C C . ALA A 1 199 ? 5.509 8.900 -8.321 1.00 92.94 199 ALA A C 1
ATOM 1375 O O . ALA A 1 199 ? 6.117 9.512 -9.203 1.00 92.94 199 ALA A O 1
ATOM 1376 N N . THR A 1 200 ? 5.903 7.690 -7.914 1.00 91.38 200 THR A N 1
ATOM 1377 C CA . THR A 1 200 ? 7.050 6.987 -8.507 1.00 91.38 200 THR A CA 1
ATOM 1378 C C . THR A 1 200 ? 6.780 6.630 -9.970 1.00 91.38 200 THR A C 1
ATOM 1380 O O . THR A 1 200 ? 7.686 6.719 -10.796 1.00 91.38 200 THR A O 1
ATOM 1383 N N . GLY A 1 201 ? 5.542 6.283 -10.329 1.00 88.44 201 GLY A N 1
ATOM 1384 C CA . GLY A 1 201 ? 5.147 5.989 -11.709 1.00 88.44 201 GLY A CA 1
ATOM 1385 C C . GLY A 1 201 ? 5.251 7.203 -12.613 1.00 88.44 201 GLY A C 1
ATOM 1386 O O . GLY A 1 201 ? 5.928 7.142 -13.638 1.00 88.44 201 GLY A O 1
ATOM 1387 N N . ALA A 1 202 ? 4.663 8.321 -12.190 1.00 88.38 202 ALA A N 1
ATOM 1388 C CA . ALA A 1 202 ? 4.767 9.594 -12.890 1.00 88.38 202 ALA A CA 1
ATOM 1389 C C . ALA A 1 202 ? 6.237 9.989 -13.101 1.00 88.38 202 ALA A C 1
ATOM 1391 O O . ALA A 1 202 ? 6.641 10.298 -14.223 1.00 88.38 202 ALA A O 1
ATOM 1392 N N . TRP A 1 203 ? 7.065 9.871 -12.058 1.00 88.94 203 TRP A N 1
ATOM 1393 C CA . TRP A 1 203 ? 8.497 10.157 -12.136 1.00 88.94 203 TRP A CA 1
ATOM 1394 C C . TRP A 1 203 ? 9.236 9.267 -13.146 1.00 88.94 203 TRP A C 1
ATOM 1396 O O . TRP A 1 203 ? 10.025 9.763 -13.952 1.00 88.94 203 TRP A O 1
ATOM 1406 N N . LEU A 1 204 ? 8.955 7.959 -13.152 1.00 85.00 204 LEU A N 1
ATOM 1407 C CA . LEU A 1 204 ? 9.555 7.010 -14.095 1.00 85.00 204 LEU A CA 1
ATOM 1408 C C . LEU A 1 204 ? 9.145 7.269 -15.5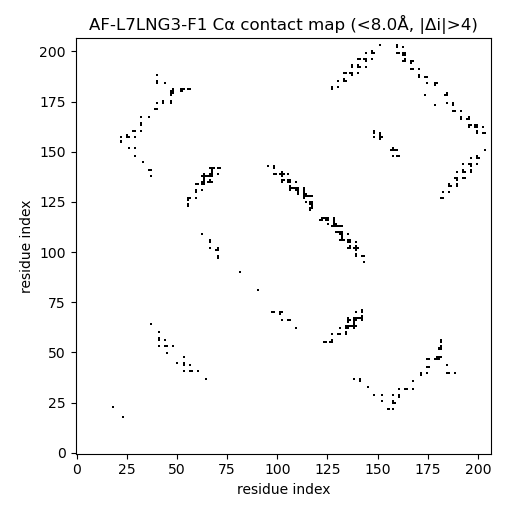49 1.00 85.00 204 LEU A C 1
ATOM 1410 O O . LEU A 1 204 ? 9.906 6.922 -16.447 1.00 85.00 204 LEU A O 1
ATOM 1414 N N . THR A 1 205 ? 7.961 7.842 -15.786 1.00 84.00 205 THR A N 1
ATOM 1415 C CA . THR A 1 205 ? 7.501 8.200 -17.139 1.00 84.00 205 THR A CA 1
ATOM 1416 C C . THR A 1 205 ? 7.997 9.558 -17.627 1.00 84.00 205 THR A C 1
ATOM 1418 O O . THR A 1 205 ? 8.144 9.746 -18.830 1.00 84.00 205 THR A O 1
ATOM 1421 N N . ALA A 1 206 ? 8.263 10.497 -16.717 1.00 80.31 206 ALA A N 1
ATOM 1422 C CA . ALA A 1 206 ? 8.715 11.847 -17.048 1.00 80.31 206 ALA A CA 1
ATOM 1423 C C . ALA A 1 206 ? 10.237 11.956 -17.294 1.00 80.31 206 ALA A C 1
ATOM 1425 O O . ALA A 1 206 ? 10.715 13.037 -17.635 1.00 80.31 206 ALA A O 1
ATOM 1426 N N . SER A 1 207 ? 10.998 10.870 -17.102 1.00 60.19 207 SER A N 1
ATOM 1427 C CA . SER A 1 207 ? 12.472 10.828 -17.145 1.00 60.19 207 SER A CA 1
ATOM 1428 C C . SER A 1 207 ? 13.033 9.811 -18.133 1.00 60.19 207 SER A C 1
ATOM 1430 O O . SER A 1 207 ? 14.167 10.015 -18.619 1.00 60.19 207 SER A O 1
#

Sequence (207 aa):
AAIGPAERSRGAAAPGSRLTLSAVVAASGVQFVMIVAVSVDLLLSRSVLTAGDAGVYALGAVATKAAFWLPQAIGVVVYPRLADPVRSAAALRGAVGVLALTGLVTTLIAAVGGGLVPVVISDDYRPVAGLMWLFALTGALLAVLQLMLLTAIARDRARGAIPALVVLVVEVSVILTAVDSVAGLVAVAAGAAACAVAATGAWLTAS

Mean predicted aligned error: 9.4 Å

Foldseek 3Di:
DDDDDDPPPPPVPDPPPPPDPVLVVLLVVLVVLLVCLLPVLLVCCPVQEDPLQSVLLVVLSVLLQCLQCVLVVVCVVCVVVPPDPDDPVVVVVVSVVSLVVSLVVSLVCLCVCLVCCCVPPNVSNVVCSNVSSLSSLLSSLSNLLVVLCVVCSVVSNSVLCVQLNVLSVVLSVCSVPPDRGSVRSSVSSSVSSVSSSVRSVVVVVVD

Organism: NCBI:txid1223544